Protein AF-A0A820V1I2-F1 (afdb_monomer_lite)

Structure (mmCIF, N/CA/C/O backbone):
data_AF-A0A820V1I2-F1
#
_entry.id   AF-A0A820V1I2-F1
#
loop_
_atom_site.group_PDB
_atom_site.id
_atom_site.type_symbol
_atom_site.label_atom_id
_atom_site.label_alt_id
_atom_site.label_comp_id
_atom_site.label_asym_id
_atom_site.label_entity_id
_atom_site.label_seq_id
_atom_site.pdbx_PDB_ins_code
_atom_site.Cartn_x
_atom_site.Cartn_y
_atom_site.Cartn_z
_atom_site.occupancy
_atom_site.B_iso_or_equiv
_atom_site.auth_seq_id
_atom_site.auth_comp_id
_atom_site.auth_asym_id
_atom_site.auth_atom_id
_atom_site.pdb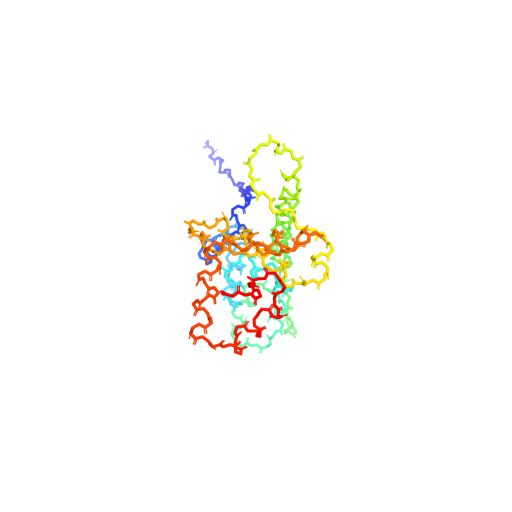x_PDB_model_num
ATOM 1 N N . LYS A 1 1 ? 5.438 33.646 37.873 1.00 39.91 1 LYS A N 1
ATOM 2 C CA . LYS A 1 1 ? 6.059 33.785 36.533 1.00 39.91 1 LYS A CA 1
ATOM 3 C C . LYS A 1 1 ? 5.822 32.462 35.817 1.00 39.91 1 LYS A C 1
ATOM 5 O O . LYS A 1 1 ? 6.520 31.497 36.083 1.00 39.91 1 LYS A O 1
ATOM 10 N N . THR A 1 2 ? 4.707 32.384 35.102 1.00 26.53 2 THR A N 1
ATOM 11 C CA . THR A 1 2 ? 4.119 31.140 34.591 1.00 26.53 2 THR A CA 1
ATOM 12 C C . THR A 1 2 ? 4.841 30.734 33.311 1.00 26.53 2 THR A C 1
ATOM 14 O O . THR A 1 2 ? 4.929 31.536 32.383 1.00 26.53 2 THR A O 1
ATOM 17 N N . LEU A 1 3 ? 5.403 29.524 33.295 1.00 25.08 3 LEU A N 1
ATOM 18 C CA . LEU A 1 3 ? 5.973 28.892 32.108 1.00 25.08 3 LEU A CA 1
ATOM 19 C C . LEU A 1 3 ? 4.829 28.555 31.150 1.00 25.08 3 LEU A C 1
ATOM 21 O O . LEU A 1 3 ? 3.969 27.736 31.464 1.00 25.08 3 LEU A O 1
ATOM 25 N N . ILE A 1 4 ? 4.811 29.229 30.005 1.00 28.80 4 ILE A N 1
ATOM 26 C CA . ILE A 1 4 ? 3.916 28.920 28.894 1.00 28.80 4 ILE A CA 1
ATOM 27 C C . ILE A 1 4 ? 4.480 27.664 28.228 1.00 28.80 4 ILE A C 1
ATOM 29 O O . ILE A 1 4 ? 5.519 27.720 27.573 1.00 28.80 4 ILE A O 1
ATOM 33 N N . MET A 1 5 ? 3.820 26.526 28.447 1.00 30.94 5 MET A N 1
ATOM 34 C CA . MET A 1 5 ? 3.997 25.327 27.632 1.00 30.94 5 MET A CA 1
ATOM 35 C C . MET A 1 5 ? 3.395 25.621 26.259 1.00 30.94 5 MET A C 1
ATOM 37 O O . MET A 1 5 ? 2.193 25.843 26.129 1.00 30.94 5 MET A O 1
ATOM 41 N N . SER A 1 6 ? 4.246 25.691 25.241 1.00 27.38 6 SER A N 1
ATOM 42 C CA . SER A 1 6 ? 3.825 25.819 23.852 1.00 27.38 6 SER A CA 1
ATOM 43 C C . SER A 1 6 ? 3.340 24.459 23.348 1.00 27.38 6 SER A C 1
ATOM 45 O O . SER A 1 6 ? 4.099 23.707 22.737 1.00 27.38 6 SER A O 1
ATOM 47 N N . ASP A 1 7 ? 2.075 24.148 23.617 1.00 37.50 7 ASP A N 1
ATOM 48 C CA . ASP A 1 7 ? 1.339 23.108 22.905 1.00 37.50 7 ASP A CA 1
ATOM 49 C C . ASP A 1 7 ? 1.018 23.611 21.496 1.00 37.50 7 ASP A C 1
ATOM 51 O O . ASP A 1 7 ? 0.024 24.292 21.247 1.00 37.50 7 ASP A O 1
ATOM 55 N N . THR A 1 8 ? 1.875 23.253 20.549 1.00 30.55 8 THR A N 1
ATOM 56 C CA . THR A 1 8 ? 1.495 23.203 19.137 1.00 30.55 8 THR A CA 1
ATOM 57 C C . THR A 1 8 ? 1.882 21.825 18.620 1.00 30.55 8 THR A C 1
ATOM 59 O O . THR A 1 8 ? 3.076 21.513 18.634 1.00 30.55 8 THR A O 1
ATOM 62 N N . PRO A 1 9 ? 0.928 20.975 18.191 1.00 35.66 9 PRO A N 1
ATOM 63 C CA . PRO A 1 9 ? 1.276 19.757 17.485 1.00 35.66 9 PRO A CA 1
ATOM 64 C C . PRO A 1 9 ? 1.931 20.194 16.181 1.00 35.66 9 PRO A C 1
ATOM 66 O O . PRO A 1 9 ? 1.319 20.848 15.335 1.00 35.66 9 PRO A O 1
ATOM 69 N N . SER A 1 10 ? 3.223 19.913 16.088 1.00 35.84 10 SER A N 1
ATOM 70 C CA . SER A 1 10 ? 4.054 20.199 14.935 1.00 35.84 10 SER A CA 1
ATOM 71 C C . SER A 1 10 ? 3.364 19.602 13.715 1.00 35.84 10 SER A C 1
ATOM 73 O O . SER A 1 10 ? 3.168 18.391 13.638 1.00 35.84 10 SER A O 1
ATOM 75 N N . ASN A 1 11 ? 2.956 20.457 12.783 1.00 37.88 11 ASN A N 1
ATOM 76 C CA . ASN A 1 11 ? 2.517 20.040 11.463 1.00 37.88 11 ASN A CA 1
ATOM 77 C C . ASN A 1 11 ? 3.775 19.504 10.771 1.00 37.88 11 ASN A C 1
ATOM 79 O O . ASN A 1 11 ? 4.586 20.271 10.250 1.00 37.88 11 ASN A O 1
ATOM 83 N N . ILE A 1 12 ? 4.045 18.212 10.952 1.00 47.69 12 ILE A N 1
ATOM 84 C CA . ILE A 1 12 ? 5.265 17.584 10.458 1.00 47.69 12 ILE A CA 1
ATOM 85 C C . ILE A 1 12 ? 5.198 17.651 8.950 1.00 47.69 12 ILE A C 1
ATOM 87 O O . ILE A 1 12 ? 4.253 17.170 8.331 1.00 47.69 12 ILE A O 1
ATOM 91 N N . ASN A 1 13 ? 6.205 18.298 8.382 1.00 49.50 13 ASN A N 1
ATOM 92 C CA . ASN A 1 13 ? 6.385 18.389 6.953 1.00 49.50 13 ASN A CA 1
ATOM 93 C C . ASN A 1 13 ? 6.682 16.970 6.450 1.00 49.50 13 ASN A C 1
ATOM 95 O O . ASN A 1 13 ? 7.805 16.482 6.574 1.00 49.50 13 ASN A O 1
ATOM 99 N N . LEU A 1 14 ? 5.635 16.267 6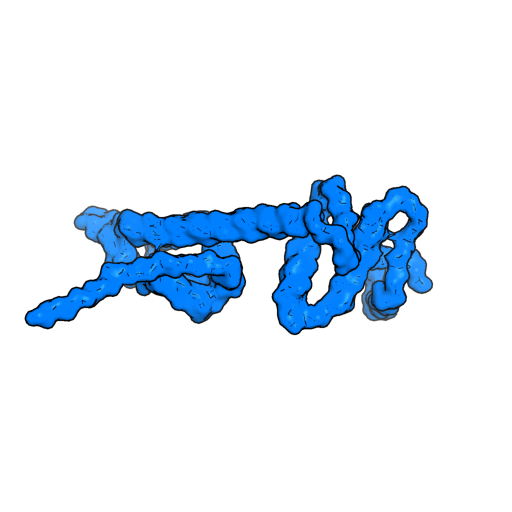.020 1.00 62.00 14 LEU A N 1
ATOM 100 C CA . LEU A 1 14 ? 5.713 14.909 5.499 1.00 62.00 14 LEU A CA 1
ATOM 101 C C . LEU A 1 14 ? 6.557 14.955 4.221 1.00 62.00 14 LEU A C 1
ATOM 103 O O . LEU A 1 14 ? 6.124 15.477 3.197 1.00 62.00 14 LEU A O 1
ATOM 107 N N . THR A 1 15 ? 7.791 14.468 4.302 1.00 68.62 15 THR A N 1
ATOM 108 C CA . THR A 1 15 ? 8.700 14.383 3.155 1.00 68.62 15 THR A CA 1
ATOM 109 C C . THR A 1 15 ? 8.369 13.161 2.297 1.00 68.62 15 THR A C 1
ATOM 111 O O . THR A 1 15 ? 7.721 12.221 2.755 1.00 68.62 15 THR A O 1
ATOM 114 N N . GLU A 1 16 ? 8.848 13.130 1.050 1.00 61.97 16 GLU A N 1
ATOM 115 C CA . GLU A 1 16 ? 8.597 12.020 0.108 1.00 61.97 16 GLU A CA 1
ATOM 116 C C . GLU A 1 16 ? 9.024 10.642 0.647 1.00 61.97 16 GLU A C 1
ATOM 118 O O . GLU A 1 16 ? 8.454 9.621 0.268 1.00 61.97 16 GLU A O 1
ATOM 123 N N . GLN A 1 17 ? 9.978 10.604 1.585 1.00 72.31 17 GLN A N 1
ATOM 124 C CA . GLN A 1 17 ? 10.437 9.375 2.244 1.00 72.31 17 GLN A CA 1
ATOM 125 C C . GLN A 1 17 ? 9.307 8.631 2.963 1.00 72.31 17 GLN A C 1
ATOM 127 O O . GLN A 1 17 ? 9.344 7.402 3.052 1.00 72.31 17 GLN A O 1
ATOM 132 N N . VAL A 1 18 ? 8.284 9.357 3.423 1.00 82.06 18 VAL A N 1
ATOM 133 C CA . VAL A 1 18 ? 7.133 8.799 4.136 1.00 82.06 18 VAL A CA 1
ATOM 134 C C . VAL A 1 18 ? 6.383 7.765 3.294 1.00 82.06 18 VAL A C 1
ATOM 136 O O . VAL A 1 18 ? 5.891 6.786 3.844 1.00 82.06 18 VAL A O 1
ATOM 139 N N . LEU A 1 19 ? 6.355 7.915 1.965 1.00 84.94 19 LEU A N 1
ATOM 140 C CA . LEU A 1 19 ? 5.676 6.969 1.071 1.00 84.94 19 LEU A CA 1
ATOM 141 C C . LEU A 1 19 ? 6.282 5.558 1.125 1.00 84.94 19 LEU A C 1
ATOM 143 O O . LEU A 1 19 ? 5.608 4.591 0.806 1.00 84.94 19 LEU A O 1
ATOM 147 N N . SER A 1 20 ? 7.531 5.425 1.579 1.00 82.06 20 SER A N 1
ATOM 148 C CA . SER A 1 20 ? 8.212 4.132 1.715 1.00 82.06 20 SER A CA 1
ATOM 149 C C . SER A 1 20 ? 8.045 3.471 3.089 1.00 82.06 20 SER A C 1
ATOM 151 O O . SER A 1 20 ? 8.603 2.396 3.323 1.00 82.06 20 SER A O 1
ATOM 153 N N . PHE A 1 21 ? 7.322 4.098 4.024 1.00 84.62 21 PHE A N 1
ATOM 154 C CA . PHE A 1 21 ? 7.246 3.618 5.403 1.00 84.62 21 PHE A CA 1
ATOM 155 C C . PHE A 1 21 ? 6.444 2.318 5.519 1.00 84.62 21 PHE A C 1
ATOM 157 O O . PHE A 1 21 ? 5.364 2.160 4.941 1.00 84.62 21 PHE A O 1
ATOM 164 N N . ARG A 1 22 ? 6.987 1.391 6.317 1.00 88.62 22 ARG A N 1
ATOM 165 C CA . ARG A 1 22 ? 6.428 0.064 6.603 1.00 88.62 22 ARG A CA 1
ATOM 166 C C . ARG A 1 22 ? 6.606 -0.288 8.077 1.00 88.62 22 ARG A C 1
ATOM 168 O O . ARG A 1 22 ? 7.547 0.189 8.716 1.00 88.62 22 ARG A O 1
ATOM 175 N N . ASN A 1 23 ? 5.738 -1.161 8.578 1.00 92.50 23 ASN A N 1
ATOM 176 C CA . ASN A 1 23 ? 5.722 -1.690 9.939 1.00 92.50 23 ASN A CA 1
ATOM 177 C C . ASN A 1 23 ? 5.842 -0.563 10.978 1.00 92.50 23 ASN A C 1
ATOM 179 O O . ASN A 1 23 ? 5.086 0.401 10.919 1.00 92.50 23 ASN A O 1
ATOM 183 N N . GLU A 1 24 ? 6.812 -0.646 11.888 1.00 92.88 24 GLU A N 1
ATOM 184 C CA . GLU A 1 24 ? 7.003 0.314 12.983 1.00 92.88 24 GLU A CA 1
ATOM 185 C C . GLU A 1 24 ? 7.074 1.773 12.518 1.00 92.88 24 GLU A C 1
ATOM 187 O O . GLU A 1 24 ? 6.418 2.630 13.099 1.00 92.88 24 GLU A O 1
ATOM 192 N N . LEU A 1 25 ? 7.773 2.068 11.414 1.00 89.44 25 LEU A N 1
ATOM 193 C CA . LEU A 1 25 ? 7.858 3.442 10.896 1.00 89.44 25 LEU A CA 1
ATOM 194 C C . LEU A 1 25 ? 6.496 3.967 10.430 1.00 89.44 25 LEU A C 1
ATOM 196 O O . LEU A 1 25 ? 6.172 5.140 10.616 1.00 89.44 25 LEU A O 1
ATOM 200 N N . PHE A 1 26 ? 5.691 3.094 9.826 1.00 94.00 26 PHE A N 1
ATOM 201 C CA . PHE A 1 26 ? 4.324 3.421 9.442 1.00 94.00 26 PHE A CA 1
ATOM 202 C C . PHE A 1 26 ? 3.434 3.590 10.682 1.00 94.00 26 PHE A C 1
ATOM 204 O O . PHE A 1 26 ? 2.668 4.548 10.769 1.00 94.00 26 PHE A O 1
ATOM 211 N N . TYR A 1 27 ? 3.564 2.711 11.672 1.00 95.00 27 TYR A N 1
ATOM 212 C CA . TYR A 1 27 ? 2.786 2.773 12.906 1.00 95.00 27 TYR A CA 1
ATOM 213 C C . TYR A 1 27 ? 3.086 4.017 13.743 1.00 95.00 27 TYR A C 1
ATOM 215 O O . TYR A 1 27 ? 2.152 4.675 14.213 1.00 95.00 27 TYR A O 1
ATOM 223 N N . ASP A 1 28 ? 4.355 4.392 13.871 1.00 93.69 28 ASP A N 1
ATOM 224 C CA . ASP A 1 28 ? 4.772 5.619 14.547 1.00 93.69 28 ASP A CA 1
ATOM 225 C C . ASP A 1 28 ? 4.199 6.852 13.853 1.00 93.69 28 ASP A C 1
ATOM 227 O O . ASP A 1 28 ? 3.642 7.739 14.506 1.00 93.69 28 ASP A O 1
ATOM 231 N N . LEU A 1 29 ? 4.245 6.871 12.520 1.00 94.12 29 LEU A N 1
ATOM 232 C CA . LEU A 1 29 ? 3.654 7.932 11.719 1.00 94.12 29 LEU A CA 1
ATOM 233 C C . LEU A 1 29 ? 2.139 8.044 11.944 1.00 94.12 29 LEU A C 1
ATOM 235 O O . LEU A 1 29 ? 1.638 9.134 12.229 1.00 94.12 29 LEU A O 1
ATOM 239 N N . VAL A 1 30 ? 1.399 6.935 11.853 1.00 95.25 30 VAL A N 1
ATOM 240 C CA . VAL A 1 30 ? -0.057 6.922 12.074 1.00 95.25 30 VAL A CA 1
ATOM 241 C C . VAL A 1 30 ? -0.388 7.392 13.486 1.00 95.25 30 VAL A C 1
ATOM 243 O O . VAL A 1 30 ? -1.281 8.220 13.673 1.00 95.25 30 VAL A O 1
ATOM 246 N N . LYS A 1 31 ? 0.349 6.919 14.493 1.00 95.81 31 LYS A N 1
ATOM 247 C CA . LYS A 1 31 ? 0.161 7.329 15.886 1.00 95.81 31 LYS A CA 1
ATOM 248 C C . LYS A 1 31 ? 0.402 8.823 16.072 1.00 95.81 31 LYS A C 1
ATOM 250 O O . LYS A 1 31 ? -0.354 9.469 16.796 1.00 95.81 31 LYS A O 1
ATOM 255 N N . GLN A 1 32 ? 1.419 9.369 15.417 1.00 93.62 32 GLN A N 1
ATOM 256 C CA . GLN A 1 32 ? 1.772 10.780 15.506 1.00 93.62 32 GLN A CA 1
ATOM 257 C C . GLN A 1 32 ? 0.752 11.686 14.804 1.00 93.62 32 GLN A C 1
ATOM 259 O O . GLN A 1 32 ? 0.402 12.732 15.345 1.00 93.62 32 GLN A O 1
ATOM 264 N N . GLN A 1 33 ? 0.246 11.280 13.636 1.00 92.75 33 GLN A N 1
ATOM 265 C CA . GLN A 1 33 ? -0.676 12.091 12.830 1.00 92.75 33 GLN A CA 1
ATOM 266 C C . GLN A 1 33 ? -2.145 11.919 13.237 1.00 92.75 33 GLN A C 1
ATOM 268 O O . GLN A 1 33 ? -2.907 12.883 13.308 1.00 92.75 33 GLN A O 1
ATOM 273 N N . CYS A 1 34 ? -2.559 10.687 13.529 1.00 94.50 34 CYS A N 1
ATOM 274 C CA . CYS A 1 34 ? -3.963 10.325 13.737 1.00 94.50 34 CYS A CA 1
ATOM 275 C C . CYS A 1 34 ? -4.282 9.904 15.181 1.00 94.50 34 CYS A C 1
ATOM 277 O O . CYS A 1 34 ? -5.452 9.897 15.576 1.00 94.50 34 CYS A O 1
ATOM 279 N N . GLY A 1 35 ? -3.265 9.604 15.992 1.00 94.88 35 GLY A N 1
ATOM 280 C CA . GLY A 1 35 ? -3.412 9.151 17.374 1.00 94.88 35 GLY A CA 1
ATOM 281 C C . GLY A 1 35 ? -3.458 7.628 17.524 1.00 94.88 35 GLY A C 1
ATOM 282 O O . GLY A 1 35 ? -3.526 6.871 16.558 1.00 94.88 35 GLY A O 1
ATOM 283 N N . THR A 1 36 ? -3.449 7.166 18.774 1.00 96.38 36 THR A N 1
ATOM 284 C CA . THR A 1 36 ? -3.369 5.735 19.125 1.00 96.38 36 THR A CA 1
ATOM 285 C C . THR A 1 36 ? -4.565 4.916 18.651 1.00 96.38 36 THR A C 1
ATOM 287 O O . THR A 1 36 ? -4.390 3.785 18.224 1.00 96.38 36 THR A O 1
ATOM 290 N N . ILE A 1 37 ? -5.772 5.488 18.667 1.00 95.56 37 ILE A N 1
ATOM 291 C CA . ILE A 1 37 ? -6.981 4.784 18.210 1.00 95.56 37 ILE A CA 1
ATOM 292 C C . ILE A 1 37 ? -6.885 4.462 16.713 1.00 95.56 37 ILE A C 1
ATOM 294 O O . ILE A 1 37 ? -7.271 3.377 16.297 1.00 95.56 37 ILE A O 1
ATOM 298 N N . ALA A 1 38 ? -6.357 5.387 15.907 1.00 95.94 38 ALA A N 1
ATOM 299 C CA . ALA A 1 38 ? -6.156 5.152 14.482 1.00 95.94 38 ALA A CA 1
ATOM 300 C C . ALA A 1 38 ? -5.089 4.082 14.232 1.00 95.94 38 ALA A C 1
ATOM 302 O O . ALA A 1 38 ? -5.290 3.232 13.376 1.00 95.94 38 ALA A O 1
ATOM 303 N N . LEU A 1 39 ? -4.002 4.082 15.009 1.00 96.44 39 LEU A N 1
ATOM 304 C CA . LEU A 1 39 ? -2.993 3.024 14.946 1.00 96.44 39 LEU A CA 1
ATOM 305 C C . LEU A 1 39 ? -3.610 1.642 15.211 1.00 96.44 39 LEU A C 1
ATOM 307 O O . LEU A 1 39 ? -3.418 0.730 14.415 1.00 96.44 39 LEU A O 1
ATOM 311 N N . GLU A 1 40 ? -4.380 1.498 16.291 1.00 94.88 40 GLU A N 1
ATOM 312 C CA . GLU A 1 40 ? -5.037 0.225 16.608 1.00 94.88 40 GLU A CA 1
ATOM 313 C C . GLU A 1 40 ? -5.985 -0.222 15.479 1.00 94.88 40 GLU A C 1
ATOM 315 O O . GLU A 1 40 ? -6.025 -1.403 15.146 1.00 94.88 40 GLU A O 1
ATOM 320 N N . LEU A 1 41 ? -6.702 0.715 14.840 1.00 94.69 41 LEU A N 1
ATOM 321 C CA . LEU A 1 41 ? -7.538 0.417 13.668 1.00 94.69 41 LEU A CA 1
ATOM 322 C C . LEU A 1 41 ? -6.723 -0.116 12.480 1.00 94.69 41 LEU A C 1
ATOM 324 O O . LEU A 1 41 ? -7.216 -0.994 11.774 1.00 94.69 41 LEU A O 1
ATOM 328 N N . MET A 1 42 ? -5.511 0.400 12.247 1.00 95.06 42 MET A N 1
ATOM 329 C CA . MET A 1 42 ? -4.631 -0.111 11.187 1.00 95.06 42 MET A CA 1
ATOM 330 C C . MET A 1 42 ? -4.152 -1.526 11.511 1.00 95.06 42 MET A C 1
ATOM 332 O O . MET A 1 42 ? -4.222 -2.403 10.659 1.00 95.06 42 MET A O 1
ATOM 336 N N . GLN A 1 43 ? -3.731 -1.763 12.756 1.00 94.00 43 GLN A N 1
ATOM 337 C CA . GLN A 1 43 ? -3.208 -3.059 13.198 1.00 94.00 43 GLN A CA 1
ATOM 338 C C . GLN A 1 43 ? -4.260 -4.171 13.134 1.00 94.00 43 GLN A C 1
ATOM 340 O O . GLN A 1 43 ? -3.954 -5.272 12.691 1.00 94.00 43 GLN A O 1
ATOM 345 N N . VAL A 1 44 ? -5.505 -3.887 13.530 1.00 92.56 44 VAL A N 1
ATOM 346 C CA . VAL A 1 44 ? -6.605 -4.868 13.454 1.00 92.56 44 VAL A CA 1
ATOM 347 C C . VAL A 1 44 ? -6.931 -5.251 12.005 1.00 92.56 44 VAL A C 1
ATOM 349 O O . VAL A 1 44 ? -7.365 -6.369 11.754 1.00 92.56 44 VAL A O 1
ATOM 352 N N . GLN A 1 45 ? -6.706 -4.347 11.051 1.00 91.69 45 GLN A N 1
ATOM 353 C CA . GLN A 1 45 ? -6.915 -4.592 9.620 1.00 91.69 45 GLN A CA 1
ATOM 354 C C . GLN A 1 45 ? -5.661 -5.123 8.903 1.00 91.69 45 GLN A C 1
ATOM 356 O O . GLN A 1 45 ? -5.675 -5.241 7.682 1.00 91.69 45 GLN A O 1
ATOM 361 N N . ASP A 1 46 ? -4.580 -5.403 9.639 1.00 92.00 46 ASP A N 1
ATOM 362 C CA . ASP A 1 46 ? -3.268 -5.789 9.096 1.00 92.00 46 ASP A CA 1
ATOM 363 C C . ASP A 1 46 ? -2.688 -4.783 8.075 1.00 92.00 46 ASP A C 1
ATOM 365 O O . ASP A 1 46 ? -1.921 -5.109 7.166 1.00 92.00 46 ASP A O 1
ATOM 369 N N . ILE A 1 47 ? -3.041 -3.504 8.230 1.00 94.44 47 ILE A N 1
ATOM 370 C CA . ILE A 1 47 ? -2.515 -2.416 7.406 1.00 94.44 47 ILE A CA 1
ATOM 371 C C . ILE A 1 47 ? -1.165 -2.022 7.983 1.00 94.44 47 ILE A C 1
ATOM 373 O O . ILE A 1 47 ? -1.094 -1.354 9.010 1.00 94.44 47 ILE A O 1
ATOM 377 N N . SER A 1 48 ? -0.090 -2.418 7.309 1.00 93.12 48 SER A N 1
ATOM 378 C CA . SER A 1 48 ? 1.284 -2.274 7.811 1.00 93.12 48 SER A CA 1
ATOM 379 C C . SER A 1 48 ? 2.164 -1.344 6.972 1.00 93.12 48 SER A C 1
ATOM 381 O O . SER A 1 48 ? 3.361 -1.223 7.226 1.00 93.12 48 SER A O 1
ATOM 383 N N . SER A 1 49 ? 1.623 -0.673 5.955 1.00 90.81 49 SER A N 1
ATOM 384 C CA . SER A 1 49 ? 2.404 0.225 5.096 1.00 90.81 49 SER A CA 1
ATOM 385 C C . SER A 1 49 ? 1.568 1.342 4.489 1.00 90.81 49 SER A C 1
ATOM 387 O O . SER A 1 49 ? 0.346 1.230 4.383 1.00 90.81 49 SER A O 1
ATOM 389 N N . VAL A 1 50 ? 2.249 2.407 4.050 1.00 88.56 50 VAL A N 1
ATOM 390 C CA . VAL A 1 50 ? 1.608 3.512 3.322 1.00 88.56 50 VAL A CA 1
ATOM 391 C C . VAL A 1 50 ? 0.998 3.028 2.008 1.00 88.56 50 VAL A C 1
ATOM 393 O O . VAL A 1 50 ? -0.143 3.376 1.727 1.00 88.56 50 VAL A O 1
ATOM 396 N N . ASP A 1 51 ? 1.709 2.188 1.253 1.00 87.88 51 ASP A N 1
ATOM 397 C CA . ASP A 1 51 ? 1.206 1.611 -0.002 1.00 87.88 51 ASP A CA 1
ATOM 398 C C . ASP A 1 51 ? -0.131 0.883 0.219 1.00 87.88 51 ASP A C 1
ATOM 400 O O . ASP A 1 51 ? -1.125 1.194 -0.430 1.00 87.88 51 ASP A O 1
ATOM 404 N N . CYS A 1 52 ? -0.177 -0.015 1.210 1.00 90.56 52 CYS A N 1
ATOM 405 C CA . CYS A 1 52 ? -1.385 -0.764 1.558 1.00 90.56 52 CYS A CA 1
ATOM 406 C C . CYS A 1 52 ? -2.533 0.162 1.984 1.00 90.56 52 CYS A C 1
ATOM 408 O O . CYS A 1 52 ? -3.664 -0.009 1.537 1.00 90.56 52 CYS A O 1
ATOM 410 N N . LEU A 1 53 ? -2.247 1.183 2.799 1.00 92.56 53 LEU A N 1
ATOM 411 C CA . LEU A 1 53 ? -3.257 2.148 3.231 1.00 92.56 53 LEU A CA 1
ATOM 412 C C . LEU A 1 53 ? -3.864 2.927 2.052 1.00 92.56 53 LEU A C 1
ATOM 414 O O . LEU A 1 53 ? -5.061 3.194 2.061 1.00 92.56 53 LEU A O 1
ATOM 418 N N . LEU A 1 54 ? -3.056 3.293 1.052 1.00 90.44 54 LEU A N 1
ATOM 419 C CA . LEU A 1 54 ? -3.506 4.056 -0.118 1.00 90.44 54 LEU A CA 1
ATOM 420 C C . LEU A 1 54 ? -4.331 3.228 -1.113 1.00 90.44 54 LEU A C 1
ATOM 422 O O . LEU A 1 54 ? -5.037 3.806 -1.939 1.00 90.44 54 LEU A O 1
ATOM 426 N N . GLU A 1 55 ? -4.235 1.901 -1.061 1.00 87.75 55 GLU A N 1
ATOM 427 C CA . GLU A 1 55 ? -5.041 0.991 -1.884 1.00 87.75 55 GLU A CA 1
ATOM 428 C C . GLU A 1 55 ? -6.411 0.689 -1.260 1.00 87.75 55 GLU A C 1
ATOM 430 O O . GLU A 1 55 ? -7.336 0.256 -1.953 1.00 87.75 55 GLU A O 1
ATOM 435 N N . ILE A 1 56 ? -6.565 0.935 0.042 1.00 84.19 56 ILE A N 1
ATOM 436 C CA . ILE A 1 56 ? -7.801 0.661 0.771 1.00 84.19 56 ILE A CA 1
ATOM 437 C C . ILE A 1 56 ? -8.798 1.794 0.543 1.00 84.19 56 ILE A C 1
ATOM 439 O O . ILE A 1 56 ? -8.517 2.958 0.810 1.00 84.19 56 ILE A O 1
ATOM 443 N N . GLY A 1 57 ? -9.997 1.433 0.079 1.00 80.56 57 GLY A N 1
ATOM 444 C CA . GLY A 1 57 ? -11.076 2.386 -0.181 1.00 80.56 57 GLY A CA 1
ATOM 445 C C . GLY A 1 57 ? -11.632 3.022 1.095 1.00 80.56 57 GLY A C 1
ATOM 446 O O . GLY A 1 57 ? -11.367 4.186 1.382 1.00 80.56 57 GLY A O 1
ATOM 447 N N . ASP A 1 58 ? -12.434 2.270 1.855 1.00 86.56 58 ASP A N 1
ATOM 448 C CA . ASP A 1 58 ? -13.010 2.747 3.119 1.00 86.56 58 ASP A CA 1
ATOM 449 C C . ASP A 1 58 ? -12.389 2.017 4.314 1.00 86.56 58 ASP A C 1
ATOM 451 O O . ASP A 1 58 ? -12.763 0.887 4.640 1.00 86.56 58 ASP A O 1
ATOM 455 N N . THR A 1 59 ? -11.476 2.709 5.000 1.00 90.56 59 THR A N 1
ATOM 456 C CA . THR A 1 59 ? -10.746 2.218 6.178 1.00 90.56 59 THR A CA 1
ATOM 457 C C . THR A 1 59 ? -11.635 1.927 7.393 1.00 90.56 59 THR A C 1
ATOM 459 O O . THR A 1 59 ? -11.170 1.327 8.360 1.00 90.56 59 THR A O 1
ATOM 462 N N . PHE A 1 60 ? -12.892 2.379 7.402 1.00 92.56 60 PHE A N 1
ATOM 463 C CA . PHE A 1 60 ? -13.813 2.201 8.528 1.00 92.56 60 PHE A CA 1
ATOM 464 C C . PHE A 1 60 ? -14.928 1.193 8.255 1.00 92.56 60 PHE A C 1
ATOM 466 O O . PHE A 1 60 ? -15.609 0.801 9.202 1.00 92.56 60 PHE A O 1
ATOM 473 N N . SER A 1 61 ? -15.092 0.752 7.006 1.00 90.12 61 SER A N 1
ATOM 474 C CA . SER A 1 61 ? -16.149 -0.183 6.594 1.00 90.12 61 SER A CA 1
ATOM 475 C C . SER A 1 61 ? -16.166 -1.476 7.419 1.00 90.12 61 SER A C 1
ATOM 477 O O . SER A 1 61 ? -17.230 -1.971 7.786 1.00 90.12 61 SER A O 1
ATOM 479 N N . PHE A 1 62 ? -14.998 -1.981 7.829 1.00 90.25 62 PHE A N 1
ATOM 480 C CA . PHE A 1 62 ? -14.901 -3.186 8.658 1.00 90.25 62 PHE A CA 1
ATOM 481 C C . PHE A 1 62 ? -15.567 -3.045 10.041 1.00 90.25 62 PHE A C 1
ATOM 483 O O . PHE A 1 62 ? -15.957 -4.045 10.637 1.00 90.25 62 PHE A O 1
ATOM 490 N N . LEU A 1 63 ? -15.756 -1.822 10.556 1.00 90.62 63 LEU A N 1
ATOM 491 C CA . LEU A 1 63 ? -16.447 -1.585 11.830 1.00 90.62 63 LEU A CA 1
ATOM 492 C C . LEU A 1 63 ? -17.957 -1.852 11.747 1.00 90.62 63 LEU A C 1
ATOM 494 O O . LEU A 1 63 ? -18.624 -1.886 12.784 1.00 90.62 63 LEU A O 1
ATOM 498 N N . GLU A 1 64 ? -18.511 -2.050 10.555 1.00 87.81 64 GLU A N 1
ATOM 499 C CA . GLU A 1 64 ? -19.907 -2.457 10.374 1.00 87.81 64 GLU A CA 1
ATOM 500 C C . GLU A 1 64 ? -20.106 -3.960 10.608 1.00 87.81 64 GLU A C 1
ATOM 502 O O . GLU A 1 64 ? -21.219 -4.385 10.909 1.00 87.81 64 GLU A O 1
ATOM 507 N N . LEU A 1 65 ? -19.031 -4.755 10.562 1.00 87.19 65 LEU A N 1
ATOM 508 C CA . LEU A 1 65 ? -19.087 -6.199 10.782 1.00 87.19 65 LEU A CA 1
ATOM 509 C C . LEU A 1 65 ? -19.484 -6.526 12.222 1.00 87.19 65 LEU A C 1
ATOM 511 O O . LEU A 1 65 ? -18.971 -5.931 13.177 1.00 87.19 65 LEU A O 1
ATOM 515 N N . ASP A 1 66 ? -20.383 -7.489 12.385 1.00 86.00 66 ASP A N 1
ATOM 516 C CA . ASP A 1 66 ? -20.773 -8.002 13.694 1.00 86.00 66 ASP A CA 1
ATOM 517 C C . ASP A 1 66 ? -19.768 -9.069 14.146 1.00 86.00 66 ASP A C 1
ATOM 519 O O . ASP A 1 66 ? -19.776 -10.199 13.664 1.00 86.00 66 ASP A O 1
ATOM 523 N N . SER A 1 67 ? -18.821 -8.667 14.995 1.00 85.25 67 SER A N 1
ATOM 524 C CA . SER A 1 67 ? -17.758 -9.533 15.505 1.00 85.25 67 SER A CA 1
ATOM 525 C C . SER A 1 67 ? -17.340 -9.096 16.903 1.00 85.25 67 SER A C 1
ATOM 527 O O . SER A 1 67 ? -17.113 -7.905 17.156 1.00 85.25 67 SER A O 1
ATOM 529 N N . ASP A 1 68 ? -17.179 -10.079 17.790 1.00 86.50 68 ASP A N 1
ATOM 530 C CA . ASP A 1 68 ? -16.711 -9.878 19.161 1.00 86.50 68 ASP A CA 1
ATOM 531 C C . ASP A 1 68 ? -15.300 -9.275 19.208 1.00 86.50 68 ASP A C 1
ATOM 533 O O . ASP A 1 68 ? -14.997 -8.444 20.071 1.00 86.50 68 ASP A O 1
ATOM 537 N N . GLU A 1 69 ? -14.457 -9.608 18.228 1.00 83.62 69 GLU A N 1
ATOM 538 C CA . GLU A 1 69 ? -13.093 -9.079 18.099 1.00 83.62 69 GLU A CA 1
ATOM 539 C C . GLU A 1 69 ? -13.096 -7.554 17.913 1.00 83.62 69 GLU A C 1
ATOM 541 O O . GLU A 1 69 ? -12.210 -6.843 18.398 1.00 83.62 69 GLU A O 1
ATOM 546 N N . LEU A 1 70 ? -14.150 -7.024 17.285 1.00 88.94 70 LEU A N 1
ATOM 547 C CA . LEU A 1 70 ? -14.286 -5.604 16.986 1.00 88.94 70 LEU A CA 1
ATOM 548 C C . LEU A 1 70 ? -14.923 -4.798 18.123 1.00 88.94 70 LEU A C 1
ATOM 550 O O . LEU A 1 70 ? -14.877 -3.567 18.094 1.00 88.94 70 LEU A O 1
ATOM 554 N N . ILE A 1 71 ? -15.494 -5.435 19.150 1.00 88.94 71 ILE A N 1
ATOM 555 C CA . ILE A 1 71 ? -16.178 -4.725 20.246 1.00 88.94 71 ILE A CA 1
ATOM 556 C C . ILE A 1 71 ? -15.227 -3.747 20.940 1.00 88.94 71 ILE A C 1
ATOM 558 O O . ILE A 1 71 ? -15.593 -2.600 21.223 1.00 88.94 71 ILE A O 1
ATOM 562 N N . SER A 1 72 ? -13.999 -4.192 21.206 1.00 91.00 72 SER A N 1
ATOM 563 C CA . SER A 1 72 ? -12.993 -3.396 21.908 1.00 91.00 72 SER A CA 1
ATOM 564 C C . SER A 1 72 ? -12.644 -2.120 21.133 1.00 91.00 72 SER A C 1
ATOM 566 O O . SER A 1 72 ? -12.682 -1.020 21.697 1.00 91.00 72 SER A O 1
ATOM 568 N N . ILE A 1 73 ? -12.392 -2.245 19.827 1.00 92.69 73 ILE A N 1
ATOM 569 C CA . ILE A 1 73 ? -12.006 -1.123 18.977 1.00 92.69 73 ILE A CA 1
ATOM 570 C C . ILE A 1 73 ? -13.198 -0.216 18.660 1.00 92.69 73 ILE A C 1
ATOM 572 O O . ILE A 1 73 ? -13.042 1.005 18.703 1.00 92.69 73 ILE A O 1
ATOM 576 N N . LYS A 1 74 ? -14.413 -0.761 18.479 1.00 93.00 74 LYS A N 1
ATOM 577 C CA . LYS A 1 74 ? -15.653 0.026 18.330 1.00 93.00 74 LYS A CA 1
ATOM 578 C C . LYS A 1 74 ? -15.895 0.916 19.549 1.00 93.00 74 LYS A C 1
ATOM 580 O O . LYS A 1 74 ? -16.173 2.105 19.404 1.00 93.00 74 LYS A O 1
ATOM 585 N N . ARG A 1 75 ? -15.715 0.396 20.768 1.00 90.81 75 ARG A N 1
ATOM 586 C CA . ARG A 1 75 ? -15.856 1.204 21.997 1.00 90.81 75 ARG A CA 1
ATOM 587 C C . ARG A 1 75 ? -14.867 2.371 22.062 1.00 90.81 75 ARG A C 1
ATOM 589 O O . ARG A 1 75 ? -15.200 3.420 22.612 1.00 90.81 75 ARG A O 1
ATOM 596 N N . LYS A 1 76 ? -13.665 2.222 21.497 1.00 92.94 76 LYS A N 1
ATOM 597 C CA . LYS A 1 76 ? -12.667 3.302 21.433 1.00 92.94 76 LYS A CA 1
ATOM 598 C C . LYS A 1 76 ? -12.988 4.308 20.320 1.00 92.94 76 LYS A C 1
ATOM 600 O O . LYS A 1 76 ? -12.946 5.524 20.554 1.00 92.94 76 LYS A O 1
ATOM 605 N N . SER A 1 77 ? -13.333 3.820 19.130 1.00 93.31 77 SER A N 1
ATOM 606 C CA . SER A 1 77 ? -13.470 4.613 17.903 1.00 93.31 77 SER A CA 1
ATOM 607 C C . SER A 1 77 ? -14.822 5.320 17.751 1.00 93.31 77 SER A C 1
ATOM 609 O O . SER A 1 77 ? -14.894 6.355 17.084 1.00 93.31 77 SER A O 1
ATOM 611 N N . GLY A 1 78 ? -15.882 4.842 18.407 1.00 93.44 78 GLY A N 1
ATOM 612 C CA . GLY A 1 78 ? -17.234 5.379 18.253 1.00 93.44 78 GLY A CA 1
ATOM 613 C C . GLY A 1 78 ? -18.031 5.508 19.546 1.00 93.44 78 GLY A C 1
ATOM 614 O O . GLY A 1 78 ? -17.479 5.603 20.644 1.00 93.44 78 GLY A O 1
ATOM 615 N N . ILE A 1 79 ? -19.347 5.595 19.376 1.00 90.69 79 ILE A N 1
ATOM 616 C CA . ILE A 1 79 ? -20.362 5.714 20.422 1.00 90.69 79 ILE A CA 1
ATOM 617 C C . ILE A 1 79 ? -21.472 4.718 20.086 1.00 90.69 79 ILE A C 1
ATOM 619 O O . ILE A 1 79 ? -21.942 4.683 18.949 1.00 90.69 79 ILE A O 1
ATOM 623 N N . PHE A 1 80 ? -21.890 3.927 21.070 1.00 90.75 80 PHE A N 1
ATOM 624 C CA . PHE A 1 80 ? -23.087 3.100 20.959 1.00 90.75 80 PHE A CA 1
ATOM 625 C C . PHE A 1 80 ? -24.294 3.895 21.446 1.00 90.75 80 PHE A C 1
ATOM 627 O O . PHE A 1 80 ? -24.267 4.477 22.531 1.00 90.75 80 PHE A O 1
ATOM 634 N N . LEU A 1 81 ? -25.333 3.943 20.623 1.00 89.81 81 LEU A N 1
ATOM 635 C CA . LEU A 1 81 ? -26.619 4.522 20.976 1.00 89.81 81 LEU A CA 1
ATOM 636 C C . LEU A 1 81 ? -27.424 3.528 21.822 1.00 89.81 81 LEU A C 1
ATOM 638 O O . LEU A 1 81 ? -27.182 2.322 21.797 1.00 89.81 81 LEU A O 1
ATOM 642 N N . ASN A 1 82 ? -28.423 4.033 22.546 1.00 90.75 82 ASN A N 1
ATOM 643 C CA . ASN A 1 82 ? -29.285 3.204 23.398 1.00 90.75 82 ASN A CA 1
ATOM 644 C C . ASN A 1 82 ? -30.079 2.143 22.613 1.00 90.75 82 ASN A C 1
ATOM 646 O O . ASN A 1 82 ? -30.540 1.170 23.197 1.00 90.75 82 ASN A O 1
ATOM 650 N N . ASP A 1 83 ? -30.242 2.334 21.302 1.00 90.06 83 ASP A N 1
ATOM 651 C CA . ASP A 1 83 ? -30.887 1.389 20.386 1.00 90.06 83 ASP A CA 1
ATOM 652 C C . ASP A 1 83 ? -29.914 0.346 19.800 1.00 90.06 83 ASP A C 1
ATOM 654 O O . ASP A 1 83 ? -30.284 -0.410 18.905 1.00 90.06 83 ASP A O 1
ATOM 658 N N . GLY A 1 84 ? -28.667 0.307 20.282 1.00 84.31 84 GLY A N 1
ATOM 659 C CA . GLY A 1 84 ? -27.632 -0.624 19.837 1.00 84.31 84 GLY A CA 1
ATOM 660 C C . GLY A 1 84 ? -26.870 -0.181 18.586 1.00 84.31 84 GLY A C 1
ATOM 661 O O . GLY A 1 84 ? -25.884 -0.824 18.226 1.00 84.31 84 GLY A O 1
ATOM 662 N N . ARG A 1 85 ? -27.251 0.926 17.932 1.00 87.94 85 ARG A N 1
ATOM 663 C CA . ARG A 1 85 ? -26.535 1.413 16.743 1.00 87.94 85 ARG A CA 1
ATOM 664 C C . ARG A 1 85 ? -25.166 1.986 17.098 1.00 87.94 85 ARG A C 1
ATOM 666 O O . ARG A 1 85 ? -25.001 2.693 18.092 1.00 87.94 85 ARG A O 1
ATOM 673 N N . PHE A 1 86 ? -24.193 1.729 16.231 1.00 91.38 86 PHE A N 1
ATOM 674 C CA . PHE A 1 86 ? -22.839 2.260 16.333 1.00 91.38 86 PHE A CA 1
ATOM 675 C C . PHE A 1 86 ? -22.683 3.540 15.504 1.00 91.38 86 PHE A C 1
ATOM 677 O O . PHE A 1 86 ? -23.080 3.593 14.342 1.00 91.38 86 PHE A O 1
ATOM 684 N N . VAL A 1 87 ? -22.068 4.567 16.091 1.00 92.19 87 VAL A N 1
ATOM 685 C CA . VAL A 1 87 ? -21.717 5.813 15.401 1.00 92.19 87 VAL A CA 1
ATOM 686 C C . VAL A 1 87 ? -20.227 6.083 15.565 1.00 92.19 87 VAL A C 1
ATOM 688 O O . VAL A 1 87 ? -19.742 6.321 16.673 1.00 92.19 87 VAL A O 1
ATOM 691 N N . LEU A 1 88 ? -19.492 6.100 14.453 1.00 94.75 88 LEU A N 1
ATOM 692 C CA . LEU A 1 88 ? -18.075 6.458 14.439 1.00 94.75 88 LEU A CA 1
ATOM 693 C C . LEU A 1 88 ? -17.879 7.931 14.835 1.00 94.75 88 LEU A C 1
ATOM 695 O O . LEU A 1 88 ? -18.585 8.825 14.356 1.00 94.75 88 LEU A O 1
ATOM 699 N N . LYS A 1 89 ? -16.880 8.216 15.681 1.00 94.50 89 LYS A N 1
ATOM 700 C CA . LYS A 1 89 ? -16.540 9.598 16.047 1.00 94.50 89 LYS A CA 1
ATOM 701 C C . LYS A 1 89 ? -16.080 10.355 14.802 1.00 94.50 89 LYS A C 1
ATOM 703 O O . LYS A 1 89 ? -15.001 10.100 14.273 1.00 94.50 89 LYS A O 1
ATOM 708 N N . LYS A 1 90 ? -16.861 11.356 14.384 1.00 92.81 90 LYS A N 1
ATOM 709 C CA . LYS A 1 90 ? -16.576 12.169 13.186 1.00 92.81 90 LYS A CA 1
ATOM 710 C C . LYS A 1 90 ? -15.176 12.787 13.188 1.00 92.81 90 LYS A C 1
ATOM 712 O O . LYS A 1 90 ? -14.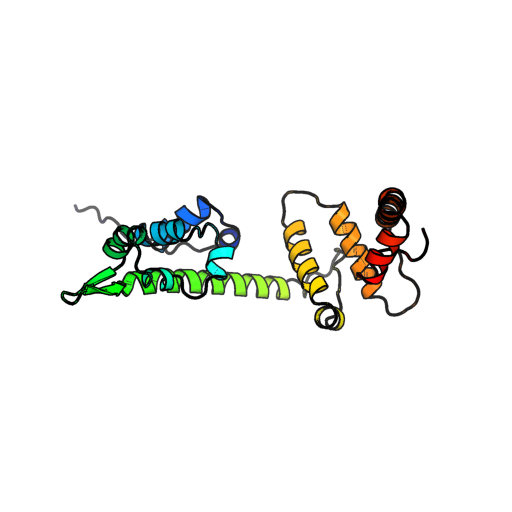539 12.846 12.147 1.00 92.81 90 LYS A O 1
ATOM 717 N N . GLY A 1 91 ? -14.677 13.204 14.354 1.00 92.50 91 GLY A N 1
ATOM 718 C CA . GLY A 1 91 ? -13.326 13.757 14.478 1.00 92.50 91 GLY A CA 1
ATOM 719 C C . GLY A 1 91 ? -12.214 12.739 14.201 1.00 92.50 91 GLY A C 1
ATOM 720 O O . GLY A 1 91 ? -11.192 13.106 13.636 1.00 92.50 91 GLY A O 1
ATOM 721 N N . LEU A 1 92 ? -12.411 11.465 14.559 1.00 93.94 92 LEU A N 1
ATOM 722 C CA . LEU A 1 92 ? -11.467 10.396 14.222 1.00 93.94 92 LEU A CA 1
ATOM 723 C C . LEU A 1 92 ? -11.485 10.125 12.716 1.00 93.94 92 LEU A C 1
ATOM 725 O O . LEU A 1 92 ? -10.425 10.102 12.099 1.00 93.94 92 LEU A O 1
ATOM 729 N N . LYS A 1 93 ? -12.689 10.003 12.137 1.00 94.75 93 LYS A N 1
ATOM 730 C CA . LYS A 1 93 ? -12.884 9.831 10.692 1.00 94.75 93 LYS A CA 1
ATOM 731 C C . LYS A 1 93 ? -12.169 10.928 9.901 1.00 94.75 93 LYS A C 1
ATOM 733 O O . LYS A 1 93 ? -11.292 10.628 9.103 1.00 94.75 93 LYS A O 1
ATOM 738 N N . ALA A 1 94 ? -12.443 12.189 10.232 1.00 93.56 94 ALA A N 1
ATOM 739 C CA . ALA A 1 94 ? -11.838 13.336 9.563 1.00 93.56 94 ALA A CA 1
ATOM 740 C C . ALA A 1 94 ? -10.304 13.366 9.678 1.00 93.56 94 ALA A C 1
ATOM 742 O O . ALA A 1 94 ? -9.629 13.725 8.720 1.00 93.56 94 ALA A O 1
ATOM 743 N N . LYS A 1 95 ? -9.728 12.987 10.830 1.00 93.94 95 LYS A N 1
ATOM 744 C CA . LYS A 1 95 ? -8.264 12.934 10.997 1.00 93.94 95 LYS A CA 1
ATOM 745 C C . LYS A 1 95 ? -7.618 11.908 10.069 1.00 93.94 95 LYS A C 1
ATOM 747 O O . LYS A 1 95 ? -6.650 12.242 9.393 1.00 93.94 95 LYS A O 1
ATOM 752 N N . VAL A 1 96 ? -8.163 10.693 10.031 1.00 94.69 96 VAL A N 1
ATOM 753 C CA . VAL A 1 96 ? -7.638 9.609 9.190 1.00 94.69 96 VAL A CA 1
ATOM 754 C C . VAL A 1 96 ? -7.825 9.935 7.710 1.00 94.69 96 VAL A C 1
ATOM 756 O O . VAL A 1 96 ? -6.872 9.831 6.947 1.00 94.69 96 VAL A O 1
ATOM 759 N N . GLU A 1 97 ? -9.003 10.419 7.309 1.00 94.00 97 GLU A N 1
ATOM 760 C CA . GLU A 1 97 ? -9.262 10.833 5.923 1.00 94.00 97 GLU A CA 1
ATOM 761 C C . GLU A 1 97 ? -8.330 11.966 5.483 1.00 94.00 97 GLU A C 1
ATOM 763 O O . GLU A 1 97 ? -7.753 11.907 4.401 1.00 94.00 97 GLU A O 1
ATOM 768 N N . ASN A 1 98 ? -8.112 12.979 6.328 1.00 92.88 98 ASN A N 1
ATOM 769 C CA . ASN A 1 98 ? -7.172 14.059 6.022 1.00 92.88 98 ASN A CA 1
ATOM 770 C C . ASN A 1 98 ? -5.739 13.544 5.867 1.00 92.88 98 ASN A C 1
ATOM 772 O O . ASN A 1 98 ? -5.022 13.991 4.971 1.00 92.88 98 ASN A O 1
ATOM 776 N N . PHE A 1 99 ? -5.321 12.603 6.713 1.00 94.00 99 PHE A N 1
ATOM 777 C CA . PHE A 1 99 ? -4.007 11.978 6.614 1.00 94.00 99 PHE A CA 1
ATOM 778 C C . PHE A 1 99 ? -3.850 11.194 5.303 1.00 94.00 99 PHE A C 1
ATOM 780 O O . PHE A 1 99 ? -2.894 11.434 4.568 1.00 94.00 99 PHE A O 1
ATOM 787 N N . ILE A 1 100 ? -4.823 10.348 4.953 1.00 93.06 100 ILE A N 1
ATOM 788 C CA . ILE A 1 100 ? -4.842 9.590 3.690 1.00 93.06 100 ILE A CA 1
ATOM 789 C C . ILE A 1 100 ? -4.826 10.539 2.485 1.00 93.06 100 ILE A C 1
ATOM 791 O O . ILE A 1 100 ? -4.011 10.381 1.578 1.00 93.06 100 ILE A O 1
ATOM 795 N N . ASN A 1 101 ? -5.651 11.588 2.500 1.00 90.69 101 ASN A N 1
ATOM 796 C CA . ASN A 1 101 ? -5.676 12.601 1.444 1.00 90.69 101 ASN A CA 1
ATOM 797 C C . ASN A 1 101 ? -4.332 13.325 1.303 1.00 90.69 101 ASN A C 1
ATOM 799 O O . ASN A 1 101 ? -3.895 13.612 0.188 1.00 90.69 101 ASN A O 1
ATOM 803 N N . THR A 1 102 ? -3.652 13.593 2.419 1.00 88.75 102 THR A N 1
ATOM 804 C CA . THR A 1 102 ? -2.315 14.198 2.413 1.00 88.75 102 THR A CA 1
ATOM 805 C C . THR A 1 102 ? -1.296 13.258 1.772 1.00 88.75 102 THR A C 1
ATOM 807 O O . THR A 1 102 ? -0.519 13.688 0.919 1.00 88.75 102 THR A O 1
ATOM 810 N N . LEU A 1 103 ? -1.339 11.965 2.105 1.00 87.56 103 LEU A N 1
ATOM 811 C CA . LEU A 1 103 ? -0.484 10.948 1.493 1.00 87.56 103 LEU A CA 1
ATOM 812 C C . LEU A 1 103 ? -0.768 10.773 -0.008 1.00 87.56 103 LEU A C 1
ATOM 814 O O . LEU A 1 103 ? 0.176 10.729 -0.795 1.00 87.56 103 LEU A O 1
ATOM 818 N N . HIS A 1 104 ? -2.034 10.768 -0.440 1.00 87.94 104 HIS A N 1
ATOM 819 C CA . HIS A 1 104 ? -2.382 10.792 -1.867 1.00 87.94 104 HIS A CA 1
ATOM 820 C C . HIS A 1 104 ? -1.850 12.047 -2.561 1.00 87.94 104 HIS A C 1
ATOM 822 O O . HIS A 1 104 ? -1.325 11.955 -3.670 1.00 87.94 104 HIS A O 1
ATOM 828 N N . GLY A 1 105 ? -1.956 13.213 -1.919 1.00 82.44 105 GLY A N 1
ATOM 829 C CA . GLY A 1 105 ? -1.410 14.467 -2.431 1.00 82.44 105 GLY A CA 1
ATOM 830 C C . GLY A 1 105 ? 0.101 14.392 -2.644 1.00 82.44 105 GLY A C 1
ATOM 831 O O . GLY A 1 105 ? 0.583 14.763 -3.714 1.00 82.44 105 GLY A O 1
ATOM 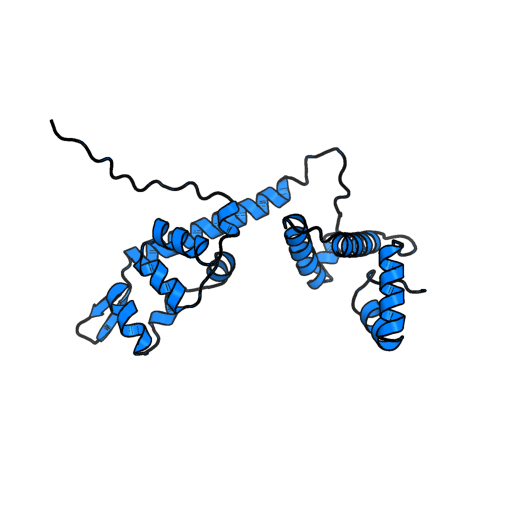832 N N . LEU A 1 106 ? 0.838 13.851 -1.671 1.00 82.50 106 LEU A N 1
ATOM 833 C CA . LEU A 1 106 ? 2.282 13.625 -1.775 1.00 82.50 106 LEU A CA 1
ATOM 834 C C . LEU A 1 106 ? 2.626 12.614 -2.866 1.00 82.50 106 LEU A C 1
ATOM 836 O O . LEU A 1 106 ? 3.502 12.881 -3.683 1.00 82.50 106 LEU A O 1
ATOM 840 N N . ASN A 1 107 ? 1.903 11.496 -2.941 1.00 82.44 107 ASN A N 1
ATOM 841 C CA . ASN A 1 107 ? 2.118 10.488 -3.975 1.00 82.44 107 ASN A CA 1
ATOM 842 C C . ASN A 1 107 ? 1.882 11.073 -5.381 1.00 82.44 107 ASN A C 1
ATOM 844 O O . ASN A 1 107 ? 2.679 10.888 -6.296 1.00 82.44 107 ASN A O 1
ATOM 848 N N . GLN A 1 108 ? 0.838 11.887 -5.556 1.00 81.19 108 GLN A N 1
ATOM 849 C CA . GLN A 1 108 ? 0.591 12.582 -6.821 1.00 81.19 108 GLN A CA 1
ATOM 850 C C . GLN A 1 108 ? 1.666 13.622 -7.152 1.00 81.19 108 GLN A C 1
ATOM 852 O O . GLN A 1 108 ? 2.024 13.771 -8.321 1.00 81.19 108 GLN A O 1
ATOM 857 N N . GLN A 1 109 ? 2.159 14.371 -6.161 1.00 76.06 109 GLN A N 1
ATOM 858 C CA . GLN A 1 109 ? 3.250 15.327 -6.362 1.00 76.06 109 GLN A CA 1
ATOM 859 C C . GLN A 1 109 ? 4.529 14.609 -6.773 1.00 76.06 109 GLN A C 1
ATOM 861 O O . GLN A 1 109 ? 5.144 15.003 -7.757 1.00 76.06 109 GLN A O 1
ATOM 866 N N . TYR A 1 110 ? 4.860 13.513 -6.102 1.00 71.50 110 TYR A N 1
ATOM 867 C CA . TYR A 1 110 ? 5.990 12.664 -6.439 1.00 71.50 110 TYR A CA 1
ATOM 868 C C . TYR A 1 110 ? 5.916 12.147 -7.882 1.00 71.50 110 TYR A C 1
ATOM 870 O O . TYR A 1 110 ? 6.858 12.305 -8.659 1.00 71.50 110 TYR A O 1
ATOM 878 N N . LEU A 1 111 ? 4.756 11.617 -8.287 1.00 70.44 111 LEU A N 1
ATOM 879 C CA . LEU A 1 111 ? 4.523 11.158 -9.658 1.00 70.44 111 LEU A CA 1
ATOM 880 C C . LEU A 1 111 ? 4.660 12.301 -10.678 1.00 70.44 111 LEU A C 1
ATOM 882 O O . LEU A 1 111 ? 5.266 12.118 -11.732 1.00 70.44 111 LEU A O 1
ATOM 886 N N . LYS A 1 112 ? 4.154 13.501 -10.366 1.00 71.44 112 LYS A N 1
ATOM 887 C CA . LYS A 1 112 ? 4.267 14.686 -11.238 1.00 71.44 112 LYS A CA 1
ATOM 888 C C . LYS A 1 112 ? 5.699 15.220 -11.327 1.00 71.44 112 LYS A C 1
ATOM 890 O O . LYS A 1 112 ? 6.127 15.603 -12.413 1.00 71.44 112 LYS A O 1
ATOM 895 N N . SER A 1 113 ? 6.440 15.243 -10.222 1.00 61.53 113 SER A N 1
ATOM 896 C CA . SER A 1 113 ? 7.846 15.659 -10.177 1.00 61.53 113 SER A CA 1
ATOM 897 C C . SER A 1 113 ? 8.733 14.680 -10.942 1.00 61.53 113 SER A C 1
ATOM 899 O O . SER A 1 113 ? 9.576 15.116 -11.722 1.00 61.53 113 SER A O 1
ATOM 901 N N . SER A 1 114 ? 8.463 13.375 -10.839 1.00 56.34 114 SER A N 1
ATOM 902 C CA . SER A 1 114 ? 9.126 12.350 -11.652 1.00 56.34 114 SER A CA 1
ATOM 903 C C . SER A 1 114 ? 8.867 12.524 -13.154 1.00 56.34 114 SER A C 1
ATOM 905 O O . SER A 1 114 ? 9.734 12.190 -13.951 1.00 56.34 114 SER A O 1
ATOM 907 N N . MET A 1 115 ? 7.710 13.062 -13.558 1.00 47.84 115 MET A N 1
ATOM 908 C CA . MET A 1 115 ? 7.433 13.371 -14.969 1.00 47.84 115 MET A CA 1
ATOM 909 C C . MET A 1 115 ? 8.059 14.693 -15.437 1.00 47.84 115 MET A C 1
ATOM 911 O O . MET A 1 115 ? 8.355 14.840 -16.619 1.00 47.84 115 MET A O 1
ATOM 915 N N . ARG A 1 116 ? 8.264 15.667 -14.538 1.00 42.66 116 ARG A N 1
ATOM 916 C CA . ARG A 1 116 ? 8.850 16.978 -14.876 1.00 42.66 116 ARG A CA 1
ATOM 917 C C . ARG A 1 116 ? 10.377 16.964 -14.906 1.00 42.66 116 ARG A C 1
ATOM 919 O O . ARG A 1 116 ? 10.957 17.654 -15.742 1.00 42.66 116 ARG A O 1
ATOM 926 N N . HIS A 1 117 ? 11.032 16.169 -14.060 1.00 41.19 117 HIS A N 1
ATOM 927 C CA . HIS A 1 117 ? 12.498 16.113 -14.029 1.00 41.19 117 HIS A CA 1
ATOM 928 C C . HIS A 1 117 ? 13.124 15.482 -15.286 1.00 41.19 117 HIS A C 1
ATOM 930 O O . HIS A 1 117 ? 14.276 15.772 -15.584 1.00 41.19 117 HIS A O 1
ATOM 936 N N . ASN A 1 118 ? 12.346 14.754 -16.095 1.00 40.50 118 ASN A N 1
ATOM 937 C CA . ASN A 1 118 ? 12.785 14.185 -17.378 1.00 40.50 118 ASN A CA 1
ATOM 938 C C . ASN A 1 118 ? 12.855 15.187 -18.547 1.00 40.50 118 ASN A C 1
ATOM 940 O O . ASN A 1 118 ? 13.082 14.781 -19.683 1.00 40.50 118 ASN A O 1
ATOM 944 N N . SER A 1 119 ? 12.629 16.485 -18.312 1.00 40.53 119 SER A N 1
ATOM 945 C CA . SER A 1 119 ? 12.567 17.480 -19.395 1.00 40.53 119 SER A CA 1
ATOM 946 C C . SER A 1 119 ? 13.688 18.521 -19.401 1.00 40.53 119 SER A C 1
ATOM 948 O O . SER A 1 119 ? 13.685 19.359 -20.295 1.00 40.53 119 SER A O 1
ATOM 950 N N . ASN A 1 120 ? 14.662 18.467 -18.476 1.00 39.56 120 ASN A N 1
ATOM 951 C CA . ASN A 1 120 ? 15.696 19.513 -18.391 1.00 39.56 120 ASN A CA 1
ATOM 952 C C . ASN A 1 120 ? 17.140 19.080 -18.066 1.00 39.56 120 ASN A C 1
ATOM 954 O O . ASN A 1 120 ? 17.976 19.966 -17.916 1.00 39.56 120 ASN A O 1
ATOM 958 N N . ASP A 1 121 ? 17.479 17.788 -18.023 1.00 34.62 121 ASP A N 1
ATOM 959 C CA . ASP A 1 121 ? 18.886 17.366 -17.904 1.00 34.62 121 ASP A CA 1
ATOM 960 C C . ASP A 1 121 ? 19.476 16.973 -19.261 1.00 34.62 121 ASP A C 1
ATOM 962 O O . ASP A 1 121 ? 19.539 15.817 -19.678 1.00 34.62 121 ASP A O 1
ATOM 966 N N . SER A 1 122 ? 19.965 17.988 -19.965 1.00 45.56 122 SER A N 1
ATOM 967 C CA . SER A 1 122 ? 20.981 17.822 -20.995 1.00 45.56 122 SER A CA 1
ATOM 968 C C . SER A 1 122 ? 22.329 17.519 -20.332 1.00 45.56 122 SER A C 1
ATOM 970 O O . SER A 1 122 ? 23.115 18.437 -20.108 1.00 45.56 122 SER A O 1
ATOM 972 N N . ASN A 1 123 ? 22.579 16.253 -19.982 1.00 42.16 123 ASN A N 1
ATOM 973 C CA . ASN A 1 123 ? 23.852 15.551 -20.209 1.00 42.16 123 ASN A CA 1
ATOM 974 C C . ASN A 1 123 ? 23.903 14.203 -19.472 1.00 42.16 123 ASN A C 1
ATOM 976 O O . ASN A 1 123 ? 23.943 14.146 -18.250 1.00 42.16 123 ASN A O 1
ATOM 980 N N . SER A 1 124 ? 24.064 13.133 -20.257 1.00 46.72 124 SER A N 1
ATOM 981 C CA . SER A 1 124 ? 24.568 11.819 -19.837 1.00 46.72 124 SER A CA 1
ATOM 982 C C . SER A 1 124 ? 23.728 11.055 -18.802 1.00 46.72 124 SER A C 1
ATOM 984 O O . SER A 1 124 ? 24.119 10.923 -17.644 1.00 46.72 124 SER A O 1
ATOM 986 N N . SER A 1 125 ? 22.661 10.401 -19.259 1.00 35.16 125 SER A N 1
ATOM 987 C CA . SER A 1 125 ? 22.257 9.070 -18.784 1.00 35.16 125 SER A CA 1
ATOM 988 C C . SER A 1 125 ? 21.427 8.394 -19.874 1.00 35.16 125 SER A C 1
ATOM 990 O O . SER A 1 125 ? 20.726 9.065 -20.625 1.00 35.16 125 SER A O 1
ATOM 992 N N . ASN A 1 126 ? 21.568 7.076 -20.021 1.00 46.34 126 ASN A N 1
ATOM 993 C CA . ASN A 1 126 ? 20.821 6.250 -20.973 1.00 46.34 126 ASN A CA 1
ATOM 994 C C . ASN A 1 126 ? 19.347 6.151 -20.552 1.00 46.34 126 ASN A C 1
ATOM 996 O O . ASN A 1 126 ? 18.870 5.067 -20.210 1.00 46.34 126 ASN A O 1
ATOM 1000 N N . ASP A 1 127 ? 18.640 7.277 -20.536 1.00 47.22 127 ASP A N 1
ATOM 1001 C CA . ASP A 1 127 ? 17.221 7.295 -20.246 1.00 47.22 127 ASP A CA 1
ATOM 1002 C C . ASP A 1 127 ? 16.494 6.575 -21.368 1.00 47.22 127 ASP A C 1
ATOM 1004 O O . ASP A 1 127 ? 16.551 6.904 -22.555 1.00 47.22 127 ASP A O 1
ATOM 1008 N N . LEU A 1 128 ? 15.845 5.506 -20.953 1.00 54.12 128 LEU A N 1
ATOM 1009 C CA . LEU A 1 128 ? 15.082 4.635 -21.801 1.00 54.12 128 LEU A CA 1
ATOM 1010 C C . LEU A 1 128 ? 13.825 5.359 -22.271 1.00 54.12 128 LEU A C 1
ATOM 1012 O O . LEU A 1 128 ? 12.809 5.420 -21.578 1.00 54.12 128 LEU A O 1
ATOM 1016 N N . ILE A 1 129 ? 13.887 5.914 -23.473 1.00 54.47 129 ILE A N 1
ATOM 1017 C CA . ILE A 1 129 ? 12.717 6.502 -24.112 1.00 54.47 129 ILE A CA 1
ATOM 1018 C C . ILE A 1 129 ? 11.848 5.346 -24.616 1.00 54.47 129 ILE A C 1
ATOM 1020 O O . ILE A 1 129 ? 12.165 4.703 -25.621 1.00 54.47 129 ILE A O 1
ATOM 1024 N N . ILE A 1 130 ? 10.766 5.061 -23.888 1.00 58.97 130 ILE A N 1
ATOM 1025 C CA . ILE A 1 130 ? 9.768 4.049 -24.251 1.00 58.97 130 ILE A CA 1
ATOM 1026 C C . ILE A 1 130 ? 8.573 4.766 -24.894 1.00 58.97 130 ILE A C 1
ATOM 1028 O O . ILE A 1 130 ? 7.872 5.513 -24.208 1.00 58.97 130 ILE A O 1
ATOM 1032 N N . PRO A 1 131 ? 8.316 4.556 -26.195 1.00 58.41 131 PRO A N 1
ATOM 1033 C CA . PRO A 1 131 ? 7.179 5.147 -26.885 1.00 58.41 131 PRO A CA 1
ATOM 1034 C C . PRO A 1 131 ? 5.828 4.872 -26.207 1.00 58.41 131 PRO A C 1
ATOM 1036 O O . PRO A 1 131 ? 5.503 3.733 -25.870 1.00 58.41 131 PRO A O 1
ATOM 1039 N N . GLU A 1 132 ? 4.986 5.903 -26.087 1.00 59.81 132 GLU A N 1
ATOM 1040 C CA . GLU A 1 132 ? 3.672 5.829 -25.422 1.00 59.81 132 GLU A CA 1
ATOM 1041 C C . GLU A 1 132 ? 2.745 4.755 -26.032 1.00 59.81 132 GLU A C 1
ATOM 1043 O O . GLU A 1 132 ? 1.925 4.148 -25.339 1.00 59.81 132 GLU A O 1
ATOM 1048 N N . TYR A 1 133 ? 2.904 4.459 -27.327 1.00 63.53 133 TYR A N 1
ATOM 1049 C CA . TYR A 1 133 ? 2.127 3.421 -28.004 1.00 63.53 133 TYR A CA 1
ATOM 1050 C C . TYR A 1 133 ? 2.427 2.007 -27.473 1.00 63.53 133 TYR A C 1
ATOM 1052 O O . TYR A 1 133 ? 1.536 1.157 -27.471 1.00 63.53 133 TYR A O 1
ATOM 1060 N N . LEU A 1 134 ? 3.646 1.744 -26.988 1.00 59.72 134 LEU A N 1
ATOM 1061 C CA . LEU A 1 134 ? 4.019 0.450 -26.407 1.00 59.72 134 LEU A CA 1
ATOM 1062 C C . LEU A 1 134 ? 3.394 0.254 -25.028 1.00 59.72 134 LEU A C 1
ATOM 1064 O O . LEU A 1 134 ? 2.970 -0.856 -24.714 1.00 59.72 134 LEU A O 1
ATOM 1068 N N . LEU A 1 135 ? 3.272 1.334 -24.248 1.00 63.50 135 LEU A N 1
ATOM 1069 C CA . LEU A 1 135 ? 2.609 1.319 -22.940 1.00 63.50 135 LEU A CA 1
ATOM 1070 C C . LEU A 1 135 ? 1.132 0.944 -23.074 1.00 63.50 135 LEU A C 1
ATOM 1072 O O . LEU A 1 135 ? 0.621 0.134 -22.308 1.00 63.50 135 LEU A O 1
ATOM 1076 N N . LYS A 1 136 ? 0.457 1.490 -24.094 1.00 64.50 136 LYS A N 1
ATOM 1077 C CA . LYS A 1 136 ? -0.950 1.175 -24.386 1.00 64.50 136 LYS A CA 1
ATOM 1078 C C . LYS A 1 136 ? -1.133 -0.233 -24.956 1.00 64.50 136 LYS A C 1
ATOM 1080 O O . LYS A 1 136 ? -2.159 -0.858 -24.711 1.00 64.50 136 LYS A O 1
ATOM 1085 N N . LYS A 1 137 ? -0.155 -0.733 -25.718 1.00 63.25 137 LYS A N 1
ATOM 1086 C CA . LYS A 1 137 ? -0.218 -2.050 -26.369 1.00 63.25 137 LYS A CA 1
ATOM 1087 C C . LYS A 1 137 ? 0.106 -3.207 -25.420 1.00 63.25 137 LYS A C 1
ATOM 1089 O O . LYS A 1 137 ? -0.431 -4.296 -25.600 1.00 63.25 137 LYS A O 1
ATOM 1094 N N . PHE A 1 138 ? 0.958 -2.983 -24.421 1.00 67.75 138 PHE A N 1
ATOM 1095 C CA . PHE A 1 138 ? 1.415 -4.022 -23.499 1.00 67.75 138 PHE A CA 1
ATOM 1096 C C . PHE A 1 138 ? 1.356 -3.528 -22.042 1.00 67.75 138 PHE A C 1
ATOM 1098 O O . PHE A 1 138 ? 2.343 -2.999 -21.536 1.00 67.75 138 PHE A O 1
ATOM 1105 N N . PRO A 1 139 ? 0.243 -3.751 -21.318 1.00 67.25 139 PRO A N 1
ATOM 1106 C CA . PRO A 1 139 ? 0.088 -3.310 -19.924 1.00 67.25 139 PRO A CA 1
ATOM 1107 C C . PRO A 1 139 ? 1.186 -3.825 -18.980 1.00 67.25 139 PRO A C 1
ATOM 1109 O O . PRO A 1 139 ? 1.614 -3.127 -18.067 1.00 67.25 139 PRO A O 1
ATOM 1112 N N . PHE A 1 140 ? 1.714 -5.023 -19.247 1.00 67.69 140 PHE A N 1
ATOM 1113 C CA . PHE A 1 140 ? 2.842 -5.600 -18.510 1.00 67.69 140 PHE A CA 1
ATOM 1114 C C . PHE A 1 140 ? 4.125 -4.752 -18.593 1.00 67.69 140 PHE A C 1
ATOM 1116 O O . PHE A 1 140 ? 4.886 -4.692 -17.628 1.00 67.69 140 PHE A O 1
ATOM 1123 N N . ILE A 1 141 ? 4.355 -4.047 -19.708 1.00 67.00 141 ILE A N 1
ATOM 1124 C CA . ILE A 1 141 ? 5.493 -3.127 -19.842 1.00 67.00 141 ILE A CA 1
ATOM 1125 C C . ILE A 1 141 ? 5.378 -1.991 -18.823 1.00 67.00 141 ILE A C 1
ATOM 1127 O O . ILE A 1 141 ? 6.375 -1.612 -18.213 1.00 67.00 141 ILE A O 1
ATOM 1131 N N . GLN A 1 142 ? 4.168 -1.485 -18.585 1.00 64.44 142 GLN A N 1
ATOM 1132 C CA . GLN A 1 142 ? 3.935 -0.447 -17.585 1.00 64.44 142 GLN A CA 1
ATOM 1133 C C . GLN A 1 142 ? 4.304 -0.941 -16.179 1.00 64.44 142 GLN A C 1
ATOM 1135 O O . GLN A 1 142 ? 4.982 -0.232 -15.437 1.00 64.44 142 GLN A O 1
ATOM 1140 N N . THR A 1 143 ? 3.948 -2.184 -15.842 1.00 68.50 143 THR A N 1
ATOM 1141 C CA . THR A 1 143 ? 4.348 -2.827 -14.581 1.00 68.50 143 THR A CA 1
ATOM 1142 C C . THR A 1 143 ? 5.865 -2.992 -14.476 1.00 68.50 143 THR A C 1
ATOM 1144 O O . THR A 1 143 ? 6.438 -2.704 -13.427 1.00 68.50 143 THR A O 1
ATOM 1147 N N . LEU A 1 144 ? 6.538 -3.393 -15.559 1.00 67.69 144 LEU A N 1
ATOM 1148 C CA . LEU A 1 144 ? 7.997 -3.524 -15.582 1.00 67.69 144 LEU A CA 1
ATOM 1149 C C . LEU A 1 144 ? 8.721 -2.189 -15.405 1.00 67.69 144 LEU A C 1
ATOM 1151 O O . LEU A 1 144 ? 9.752 -2.162 -14.746 1.00 67.69 144 LEU A O 1
ATOM 1155 N N . ILE A 1 145 ? 8.188 -1.093 -15.946 1.00 67.31 145 ILE A N 1
ATOM 1156 C CA . ILE A 1 145 ? 8.753 0.254 -15.768 1.00 67.31 145 ILE A CA 1
ATOM 1157 C C . ILE A 1 145 ? 8.597 0.722 -14.320 1.00 67.31 145 ILE A C 1
ATOM 1159 O O . ILE A 1 145 ? 9.518 1.287 -13.733 1.00 67.31 145 ILE A O 1
ATOM 1163 N N . VAL A 1 146 ? 7.434 0.475 -13.711 1.00 67.38 146 VAL A N 1
ATOM 1164 C CA . VAL A 1 146 ? 7.234 0.761 -12.283 1.00 67.38 146 VAL A CA 1
ATOM 1165 C C . VAL A 1 146 ? 8.248 -0.031 -11.458 1.00 67.38 146 VAL A C 1
ATOM 1167 O O . VAL A 1 146 ? 8.929 0.536 -10.607 1.00 67.38 146 VAL A O 1
ATOM 1170 N N . TYR A 1 147 ? 8.418 -1.315 -11.767 1.00 67.31 147 TYR A N 1
ATOM 1171 C CA . TYR A 1 147 ? 9.364 -2.185 -11.080 1.00 67.31 147 TYR A CA 1
ATOM 1172 C C . TYR A 1 147 ? 10.832 -1.779 -11.297 1.00 67.31 147 TYR A C 1
ATOM 1174 O O . TYR A 1 147 ? 11.606 -1.752 -10.343 1.00 67.31 147 TYR A O 1
ATOM 1182 N N . SER A 1 148 ? 11.219 -1.382 -12.512 1.00 65.62 148 SER A N 1
ATOM 1183 C CA . SER A 1 148 ? 12.574 -0.909 -12.824 1.00 65.62 148 SER A CA 1
ATOM 1184 C C . SER A 1 148 ? 12.914 0.367 -12.066 1.00 65.62 148 SER A C 1
ATOM 1186 O O . SER A 1 148 ? 14.001 0.495 -11.509 1.00 65.62 148 SER A O 1
ATOM 1188 N N . ASN A 1 149 ? 11.955 1.287 -11.973 1.00 65.19 149 ASN A N 1
ATOM 1189 C CA . ASN A 1 149 ? 12.105 2.529 -11.226 1.00 65.19 149 ASN A CA 1
ATOM 1190 C C . ASN A 1 149 ? 12.180 2.296 -9.712 1.00 65.19 149 ASN A C 1
ATOM 1192 O O . ASN A 1 149 ? 12.824 3.075 -9.011 1.00 65.19 149 ASN A O 1
ATOM 1196 N N . LEU A 1 150 ? 11.543 1.240 -9.196 1.00 64.38 150 LEU A N 1
ATOM 1197 C CA . LEU A 1 150 ? 11.684 0.813 -7.800 1.00 64.38 150 LEU A CA 1
ATOM 1198 C C . LEU A 1 150 ? 13.058 0.181 -7.543 1.00 64.38 150 LEU A C 1
ATOM 1200 O O . LEU A 1 150 ? 13.693 0.478 -6.533 1.00 64.38 150 LEU A O 1
ATOM 1204 N N . ILE A 1 151 ? 13.547 -0.634 -8.477 1.00 61.88 151 ILE A N 1
ATOM 1205 C CA . ILE A 1 151 ? 14.870 -1.265 -8.418 1.00 61.88 151 ILE A CA 1
ATOM 1206 C C . ILE A 1 151 ? 15.997 -0.232 -8.441 1.00 61.88 151 ILE A C 1
ATOM 1208 O O . ILE A 1 151 ? 16.896 -0.302 -7.603 1.00 61.88 151 ILE A O 1
ATOM 1212 N N . MET A 1 152 ? 15.917 0.750 -9.342 1.00 57.06 152 MET A N 1
ATOM 1213 C CA . MET A 1 152 ? 16.882 1.853 -9.467 1.00 57.06 152 MET A CA 1
ATOM 1214 C C . MET A 1 152 ? 16.982 2.699 -8.183 1.00 57.06 152 MET A C 1
ATOM 1216 O O . MET A 1 152 ? 17.999 3.343 -7.949 1.00 57.06 152 MET A O 1
ATOM 1220 N N . LYS A 1 153 ? 15.941 2.689 -7.337 1.00 55.28 153 LYS A N 1
ATOM 1221 C CA . LYS A 1 153 ? 15.895 3.385 -6.036 1.00 55.28 153 LYS A CA 1
ATOM 1222 C C . LYS A 1 153 ? 16.325 2.507 -4.860 1.00 55.28 153 LYS A C 1
ATOM 1224 O O . LYS A 1 153 ? 16.459 3.004 -3.742 1.00 55.28 153 LYS A O 1
ATOM 1229 N N . SER A 1 154 ? 16.505 1.207 -5.079 1.00 55.75 154 SER A N 1
ATOM 1230 C CA . SER A 1 154 ? 16.923 0.284 -4.033 1.00 55.75 154 SER A CA 1
ATOM 1231 C C . SER A 1 154 ? 18.433 0.380 -3.794 1.00 55.75 154 SER A C 1
ATOM 1233 O O . SER A 1 154 ? 19.210 0.649 -4.703 1.00 55.75 154 SER A O 1
ATOM 1235 N N . LYS A 1 155 ? 18.873 0.117 -2.558 1.00 50.56 155 LYS A N 1
ATOM 1236 C CA . LYS A 1 155 ? 20.303 0.061 -2.198 1.00 50.56 155 LYS A CA 1
ATOM 1237 C C . LYS A 1 155 ? 21.020 -1.169 -2.788 1.00 50.56 155 LYS A C 1
ATOM 1239 O O . LYS A 1 155 ? 22.216 -1.340 -2.565 1.00 50.56 155 LYS A O 1
ATOM 1244 N N . TYR A 1 156 ? 20.277 -2.041 -3.471 1.00 53.78 156 TYR A N 1
ATOM 1245 C CA . TYR A 1 156 ? 20.762 -3.277 -4.063 1.00 53.78 156 TYR A CA 1
ATOM 1246 C C . TYR A 1 156 ? 20.969 -3.081 -5.560 1.00 53.78 156 TYR A C 1
ATOM 1248 O O . TYR A 1 156 ? 20.086 -2.616 -6.277 1.00 53.78 156 TYR A O 1
ATOM 1256 N N . ASP A 1 157 ? 22.152 -3.458 -6.026 1.00 59.12 157 ASP A N 1
ATOM 1257 C CA . ASP A 1 157 ? 22.509 -3.350 -7.430 1.00 59.12 157 ASP A CA 1
ATOM 1258 C C . ASP A 1 157 ? 21.909 -4.534 -8.203 1.00 59.12 157 ASP A C 1
ATOM 1260 O O . ASP A 1 157 ? 22.442 -5.643 -8.215 1.00 59.12 157 ASP A O 1
ATOM 1264 N N . PHE A 1 158 ? 20.749 -4.322 -8.827 1.00 69.06 158 PHE A N 1
ATOM 1265 C CA . PHE A 1 158 ? 20.144 -5.291 -9.746 1.00 69.06 158 PHE A CA 1
ATOM 1266 C C . PHE A 1 158 ? 20.653 -5.065 -11.174 1.00 69.06 158 PHE A C 1
ATOM 1268 O O . PHE A 1 158 ? 19.874 -4.968 -12.127 1.00 69.06 158 PHE A O 1
ATOM 1275 N N . THR A 1 159 ? 21.974 -4.987 -11.333 1.00 74.75 159 THR A N 1
ATOM 1276 C CA . THR A 1 159 ? 22.648 -4.659 -12.598 1.00 74.75 159 THR A CA 1
ATOM 1277 C C . THR A 1 159 ? 22.161 -5.538 -13.748 1.00 74.75 159 THR A C 1
ATOM 1279 O O . THR A 1 159 ? 21.868 -5.047 -14.834 1.00 74.75 159 THR A O 1
ATOM 1282 N N . PHE A 1 160 ? 21.993 -6.838 -13.493 1.00 77.50 160 PHE A N 1
ATOM 1283 C CA . PHE A 1 160 ? 21.509 -7.805 -14.478 1.00 77.50 160 PHE A CA 1
ATOM 1284 C C . PHE A 1 160 ? 20.093 -7.495 -14.980 1.00 77.50 160 PHE A C 1
ATOM 1286 O O . PHE A 1 160 ? 19.835 -7.514 -16.184 1.00 77.50 160 PHE A O 1
ATOM 1293 N N . LEU A 1 161 ? 19.174 -7.185 -14.064 1.00 76.94 161 LEU A N 1
ATOM 1294 C CA . LEU A 1 161 ? 17.778 -6.931 -14.407 1.00 76.94 161 LEU A CA 1
ATOM 1295 C C . LEU A 1 161 ? 17.643 -5.596 -15.150 1.00 76.94 161 LEU A C 1
ATOM 1297 O O . LEU A 1 161 ? 16.922 -5.517 -16.142 1.00 76.94 161 LEU A O 1
ATOM 1301 N N . ASN A 1 162 ? 18.425 -4.591 -14.748 1.00 74.38 162 ASN A N 1
ATOM 1302 C CA . ASN A 1 162 ? 18.539 -3.323 -15.468 1.00 74.38 162 ASN A CA 1
ATOM 1303 C C . ASN A 1 162 ? 19.059 -3.522 -16.898 1.00 74.38 162 ASN A C 1
ATOM 1305 O O . ASN A 1 162 ? 18.482 -2.971 -17.830 1.00 74.38 162 ASN A O 1
ATOM 1309 N N . ILE A 1 163 ? 20.093 -4.346 -17.097 1.00 79.81 163 ILE A N 1
ATOM 1310 C CA . ILE A 1 163 ? 20.620 -4.672 -18.433 1.00 79.81 163 ILE A CA 1
ATOM 1311 C C . ILE A 1 163 ? 19.544 -5.335 -19.302 1.00 79.81 163 ILE A C 1
ATOM 1313 O O . ILE A 1 163 ? 19.346 -4.934 -20.449 1.00 79.81 163 ILE A O 1
ATOM 1317 N N . ILE A 1 164 ? 18.810 -6.312 -18.761 1.00 83.25 164 ILE A N 1
ATOM 1318 C CA . ILE A 1 164 ? 17.732 -6.999 -19.486 1.00 83.25 164 ILE A CA 1
ATOM 1319 C C . ILE A 1 164 ? 16.633 -6.026 -19.910 1.00 83.25 164 ILE A C 1
ATOM 1321 O O . ILE A 1 164 ? 16.229 -6.018 -21.075 1.00 83.25 164 ILE A O 1
ATOM 1325 N N . LEU A 1 165 ? 16.154 -5.201 -18.980 1.00 81.06 165 LEU A N 1
ATOM 1326 C CA . LEU A 1 165 ? 15.093 -4.241 -19.261 1.00 81.06 165 LEU A CA 1
ATOM 1327 C C . LEU A 1 165 ? 15.555 -3.206 -20.283 1.00 81.06 165 LEU A C 1
ATOM 1329 O O . LEU A 1 165 ? 14.869 -2.984 -21.279 1.00 81.06 165 LEU A O 1
ATOM 1333 N N . ASN A 1 166 ? 16.754 -2.654 -20.100 1.00 78.81 166 ASN A N 1
ATOM 1334 C CA . ASN A 1 166 ? 17.349 -1.702 -21.032 1.00 78.81 166 ASN A CA 1
ATOM 1335 C C . ASN A 1 166 ? 17.457 -2.270 -22.444 1.00 78.81 166 ASN A C 1
ATOM 1337 O O . ASN A 1 166 ? 17.108 -1.601 -23.419 1.00 78.81 166 ASN A O 1
ATOM 1341 N N . ASN A 1 167 ? 17.876 -3.528 -22.556 1.00 83.81 167 ASN A N 1
ATOM 1342 C CA . ASN A 1 167 ? 17.971 -4.209 -23.834 1.00 83.81 167 ASN A CA 1
ATOM 1343 C C . ASN A 1 167 ? 16.601 -4.394 -24.502 1.00 83.81 167 ASN A C 1
ATOM 1345 O O . ASN A 1 167 ? 16.440 -4.067 -25.680 1.00 83.81 167 ASN A O 1
ATOM 1349 N N . MET A 1 168 ? 15.610 -4.864 -23.739 1.00 83.69 168 MET A N 1
ATOM 1350 C CA . MET A 1 168 ? 14.247 -5.086 -24.218 1.00 83.69 168 MET A CA 1
ATOM 1351 C C . MET A 1 168 ? 13.622 -3.784 -24.723 1.00 83.69 168 MET A C 1
ATOM 1353 O O . MET A 1 168 ? 13.130 -3.718 -25.846 1.00 83.69 168 MET A O 1
ATOM 1357 N N . PHE A 1 169 ? 13.692 -2.721 -23.928 1.00 78.81 169 PHE A N 1
ATOM 1358 C CA . PHE A 1 169 ? 13.113 -1.431 -24.278 1.00 78.81 169 PHE A CA 1
ATOM 1359 C C . PHE A 1 169 ? 13.811 -0.780 -25.475 1.00 78.81 169 PHE A C 1
ATOM 1361 O O . PHE A 1 169 ? 13.131 -0.309 -26.383 1.00 78.81 169 PHE A O 1
ATOM 1368 N N . ARG A 1 170 ? 15.146 -0.851 -25.558 1.00 79.81 170 ARG A N 1
ATOM 1369 C CA . ARG A 1 170 ? 15.899 -0.384 -26.734 1.00 79.81 170 ARG A CA 1
ATOM 1370 C C . ARG A 1 170 ? 15.432 -1.064 -28.023 1.00 79.81 170 ARG A C 1
ATOM 1372 O O . ARG A 1 170 ? 15.266 -0.400 -29.045 1.00 79.81 170 ARG A O 1
ATOM 1379 N N . ASN A 1 171 ? 15.220 -2.376 -27.966 1.00 81.38 171 ASN A N 1
ATOM 1380 C CA . ASN A 1 171 ? 14.774 -3.176 -29.105 1.00 81.38 171 ASN A CA 1
ATOM 1381 C C . ASN A 1 171 ? 13.308 -2.907 -29.481 1.00 81.38 171 ASN A C 1
ATOM 1383 O O . ASN A 1 171 ? 12.956 -3.008 -30.651 1.00 81.38 171 ASN A O 1
ATOM 1387 N N . LEU A 1 172 ? 12.454 -2.550 -28.519 1.00 76.75 172 LEU A N 1
ATOM 1388 C CA . LEU A 1 172 ? 11.068 -2.163 -28.800 1.00 76.75 172 LEU A CA 1
ATOM 1389 C C . LEU A 1 172 ? 10.955 -0.763 -29.414 1.00 76.75 172 LEU A C 1
ATOM 1391 O O . LEU A 1 172 ? 10.042 -0.522 -30.197 1.00 76.75 172 LEU A O 1
ATOM 1395 N N . SER A 1 173 ? 11.869 0.147 -29.075 1.00 70.06 173 SER A N 1
ATOM 1396 C CA . SER A 1 173 ? 11.879 1.521 -29.592 1.00 70.06 173 SER A CA 1
ATOM 1397 C C . SER A 1 173 ? 12.484 1.656 -30.997 1.00 70.06 173 SER A C 1
ATOM 1399 O O . SER A 1 173 ? 12.465 2.749 -31.556 1.00 70.06 173 SER A O 1
ATOM 1401 N N . THR A 1 174 ? 13.042 0.590 -31.583 1.00 68.12 174 THR A N 1
ATOM 1402 C CA . THR A 1 174 ? 13.681 0.637 -32.910 1.00 68.12 174 THR A CA 1
ATOM 1403 C C . THR A 1 174 ? 12.723 0.168 -34.011 1.00 68.12 174 THR A C 1
ATOM 1405 O O . THR A 1 174 ? 12.368 -1.005 -34.078 1.00 68.12 174 THR A O 1
ATOM 1408 N N . GLU A 1 175 ? 12.326 1.082 -34.906 1.00 57.12 175 GLU A N 1
ATOM 1409 C CA . GLU A 1 175 ? 11.428 0.786 -36.041 1.00 57.12 175 GLU A CA 1
ATOM 1410 C C . GLU A 1 175 ? 12.138 0.101 -37.228 1.00 57.12 175 GLU A C 1
ATOM 1412 O O . GLU A 1 175 ? 11.482 -0.486 -38.088 1.00 57.12 175 GLU A O 1
ATOM 1417 N N . GLU A 1 176 ? 13.477 0.088 -37.265 1.00 49.34 176 GLU A N 1
ATOM 1418 C CA . GLU A 1 176 ? 14.243 -0.437 -38.398 1.00 49.34 176 GLU A CA 1
ATOM 1419 C C . GLU A 1 176 ? 15.302 -1.482 -37.992 1.00 49.34 176 GLU A C 1
ATOM 1421 O O . GLU A 1 176 ? 16.319 -1.183 -37.376 1.00 49.34 176 GLU A O 1
ATOM 1426 N N . ARG A 1 177 ? 15.063 -2.723 -38.440 1.00 54.91 177 ARG A N 1
ATOM 1427 C CA . ARG A 1 177 ? 16.025 -3.827 -38.653 1.00 54.91 177 ARG A CA 1
ATOM 1428 C C . ARG A 1 177 ? 16.853 -4.297 -37.442 1.00 54.91 177 ARG A C 1
ATOM 1430 O O . ARG A 1 177 ? 18.007 -3.925 -37.256 1.00 54.91 177 ARG A O 1
ATOM 1437 N N . GLY A 1 178 ? 16.314 -5.328 -36.787 1.00 66.00 178 GLY A N 1
ATOM 1438 C CA . GLY A 1 178 ? 17.075 -6.347 -36.056 1.00 66.00 178 GLY A CA 1
ATOM 1439 C C . GLY A 1 178 ? 17.331 -6.015 -34.589 1.00 66.00 178 GLY A C 1
ATOM 1440 O O . GLY A 1 178 ? 18.141 -5.150 -34.269 1.00 66.00 178 GLY A O 1
ATOM 1441 N N . PHE A 1 179 ? 16.686 -6.765 -33.693 1.00 81.19 179 PHE A N 1
ATOM 1442 C CA . PHE A 1 179 ? 16.932 -6.673 -32.256 1.00 81.19 179 PHE A CA 1
ATOM 1443 C C . PHE A 1 179 ? 18.402 -6.968 -31.930 1.00 81.19 179 PHE A C 1
ATOM 1445 O O . PHE A 1 179 ? 18.979 -7.954 -32.399 1.00 81.19 179 PHE A O 1
ATOM 1452 N N . ARG A 1 180 ? 19.013 -6.104 -31.116 1.00 81.94 180 ARG A N 1
ATOM 1453 C CA . ARG A 1 180 ? 20.407 -6.219 -30.686 1.00 81.94 180 ARG A CA 1
ATOM 1454 C C . ARG A 1 180 ? 20.473 -6.537 -29.204 1.00 81.94 180 ARG A C 1
ATOM 1456 O O . ARG A 1 180 ? 20.183 -5.696 -28.351 1.00 81.94 180 ARG A O 1
ATOM 1463 N N . TYR A 1 181 ? 20.948 -7.738 -28.917 1.00 85.50 181 TYR A N 1
ATOM 1464 C CA . TYR A 1 181 ? 21.087 -8.254 -27.564 1.00 85.50 181 TYR A CA 1
ATOM 1465 C C . TYR A 1 181 ? 22.503 -8.059 -27.047 1.00 85.50 181 TYR A C 1
ATOM 1467 O O . TYR A 1 181 ? 23.468 -8.344 -27.755 1.00 85.50 181 TYR A O 1
ATOM 1475 N N . GLU A 1 182 ? 22.608 -7.563 -25.820 1.00 84.62 182 GLU A N 1
ATOM 1476 C CA . GLU A 1 182 ? 23.868 -7.528 -25.082 1.00 84.62 182 GLU A CA 1
ATOM 1477 C C . GLU A 1 182 ? 24.291 -8.942 -24.686 1.00 84.62 182 GLU A C 1
ATOM 1479 O O . GLU A 1 182 ? 23.451 -9.830 -24.522 1.00 84.62 182 GLU A O 1
ATOM 1484 N N . ASP A 1 183 ? 25.596 -9.157 -24.524 1.00 84.44 183 ASP A N 1
ATOM 1485 C CA . ASP A 1 183 ? 26.146 -10.498 -24.306 1.00 84.44 183 ASP A CA 1
ATOM 1486 C C . ASP A 1 183 ? 25.626 -11.144 -23.022 1.00 84.44 183 ASP A C 1
ATOM 1488 O O . ASP A 1 183 ? 25.364 -12.342 -23.006 1.00 84.44 183 ASP A O 1
ATOM 1492 N N . VAL A 1 184 ? 25.361 -10.349 -21.984 1.00 84.44 184 VAL A N 1
ATOM 1493 C CA . VAL A 1 184 ? 24.727 -10.817 -20.743 1.00 84.44 184 VAL A CA 1
ATOM 1494 C C . VAL A 1 184 ? 23.323 -11.378 -21.009 1.00 84.44 184 VAL A C 1
ATOM 1496 O O . VAL A 1 184 ? 22.960 -12.429 -20.480 1.00 84.44 184 VAL A O 1
ATOM 1499 N N . VAL A 1 185 ? 22.543 -10.731 -21.883 1.00 87.06 185 VAL A N 1
ATOM 1500 C CA . VAL A 1 185 ? 21.205 -11.204 -22.274 1.00 87.06 185 VAL A CA 1
ATOM 1501 C C . VAL A 1 185 ? 21.306 -12.464 -23.131 1.00 87.06 185 VAL A C 1
ATOM 1503 O O . VAL A 1 185 ? 20.521 -13.390 -22.945 1.00 87.06 185 VAL A O 1
ATOM 1506 N N . ARG A 1 186 ? 22.300 -12.551 -24.025 1.00 87.94 186 ARG A N 1
ATOM 1507 C CA . ARG A 1 186 ? 22.564 -13.769 -24.810 1.00 87.94 186 ARG A CA 1
ATOM 1508 C C . ARG A 1 186 ? 22.970 -14.943 -23.921 1.00 87.94 186 ARG A C 1
ATOM 1510 O O . ARG A 1 186 ? 22.416 -16.022 -24.065 1.00 87.94 186 ARG A O 1
ATOM 1517 N N . GLN A 1 187 ? 23.870 -14.731 -22.964 1.00 87.31 187 GLN A N 1
ATOM 1518 C CA . GLN A 1 187 ? 24.303 -15.760 -22.012 1.00 87.31 187 GLN A CA 1
ATOM 1519 C C . GLN A 1 187 ? 23.145 -16.256 -21.140 1.00 87.31 187 GLN A C 1
ATOM 1521 O O . GLN A 1 187 ? 23.003 -17.462 -20.920 1.00 87.31 187 GLN A O 1
ATOM 1526 N N . PHE A 1 188 ? 22.278 -15.347 -20.689 1.00 90.81 188 PHE A N 1
ATOM 1527 C CA . PHE A 1 188 ? 21.042 -15.715 -20.007 1.00 90.81 188 PHE A CA 1
ATOM 1528 C C . PHE A 1 188 ? 20.115 -16.533 -20.913 1.00 90.81 188 PHE A C 1
ATOM 1530 O O . PHE A 1 188 ? 19.634 -17.587 -20.504 1.00 90.81 188 PHE A O 1
ATOM 1537 N N . ALA A 1 189 ? 19.912 -16.092 -22.154 1.00 90.38 189 ALA A N 1
ATOM 1538 C CA . ALA A 1 189 ? 19.084 -16.776 -23.140 1.00 90.38 189 ALA A CA 1
ATOM 1539 C C . ALA A 1 189 ? 19.589 -18.208 -23.410 1.00 90.38 189 ALA A C 1
ATOM 1541 O O . ALA A 1 189 ? 18.796 -19.150 -23.422 1.00 90.38 189 ALA A O 1
ATOM 1542 N N . THR A 1 190 ? 20.906 -18.391 -23.538 1.00 89.00 190 THR A N 1
ATOM 1543 C CA . THR A 1 190 ? 21.551 -19.704 -23.675 1.00 89.00 190 THR A CA 1
ATOM 1544 C C . THR A 1 190 ? 21.340 -20.563 -22.433 1.00 89.00 190 THR A C 1
ATOM 1546 O O . THR A 1 190 ? 20.994 -21.736 -22.547 1.00 89.00 190 THR A O 1
ATOM 1549 N N . SER A 1 191 ? 21.484 -19.985 -21.239 1.00 89.19 191 SER A N 1
ATOM 1550 C CA . SER A 1 191 ? 21.265 -20.706 -19.978 1.00 89.19 191 SER A CA 1
ATOM 1551 C C . SER A 1 191 ? 19.814 -21.173 -19.843 1.00 89.19 191 SER A C 1
ATOM 1553 O O . SER A 1 191 ? 19.558 -22.323 -19.493 1.00 89.19 191 SER A O 1
ATOM 1555 N N . LEU A 1 192 ? 18.859 -20.310 -20.196 1.00 88.50 192 LEU A N 1
ATOM 1556 C CA . LEU A 1 192 ? 17.434 -20.628 -20.218 1.00 88.50 192 LEU A CA 1
ATOM 1557 C C . LEU A 1 192 ? 17.118 -21.749 -21.217 1.00 88.50 192 LEU A C 1
ATOM 1559 O O . LEU A 1 192 ? 16.325 -22.633 -20.908 1.00 88.50 192 LEU A O 1
ATOM 1563 N N . TYR A 1 193 ? 17.758 -21.745 -22.387 1.00 89.38 193 TYR A N 1
ATOM 1564 C CA . TYR A 1 193 ? 17.598 -22.799 -23.388 1.00 89.38 193 TYR A CA 1
ATOM 1565 C C . TYR A 1 193 ? 18.178 -24.142 -22.930 1.00 89.38 193 TYR A C 1
ATOM 1567 O O . TYR A 1 193 ? 17.543 -25.175 -23.125 1.00 89.38 193 TYR A O 1
ATOM 1575 N N . ILE A 1 194 ? 19.355 -24.140 -22.296 1.00 88.81 194 ILE A N 1
ATOM 1576 C CA . ILE A 1 194 ? 19.987 -25.358 -21.767 1.00 88.81 194 ILE A CA 1
ATOM 1577 C C . ILE A 1 194 ? 19.149 -25.957 -20.631 1.00 88.81 194 ILE A C 1
ATOM 1579 O O . ILE A 1 194 ? 18.939 -27.166 -20.602 1.00 88.81 194 ILE A O 1
ATOM 1583 N N . LEU A 1 195 ? 18.662 -25.123 -19.707 1.00 89.44 195 LEU A N 1
ATOM 1584 C CA . LEU A 1 195 ? 17.953 -25.579 -18.507 1.00 89.44 195 LEU A CA 1
ATOM 1585 C C . LEU A 1 195 ? 16.472 -25.885 -18.763 1.00 89.44 195 LEU A C 1
ATOM 1587 O O . LEU A 1 195 ? 15.955 -26.886 -18.276 1.00 89.44 195 LEU A O 1
ATOM 1591 N N . GLY A 1 196 ? 15.781 -25.017 -19.502 1.00 85.56 196 GLY A N 1
ATOM 1592 C CA . GLY A 1 196 ? 14.344 -25.122 -19.772 1.00 85.56 196 GLY A CA 1
ATOM 1593 C C . GLY A 1 196 ? 14.002 -25.834 -21.082 1.00 85.56 196 GLY A C 1
ATOM 1594 O O . GLY A 1 196 ? 12.840 -26.165 -21.324 1.00 85.56 196 GLY A O 1
ATOM 1595 N N . GLY A 1 197 ? 14.994 -26.072 -21.941 1.00 87.81 197 GLY A N 1
ATOM 1596 C CA . GLY A 1 197 ? 14.799 -26.640 -23.267 1.00 87.81 197 GLY A CA 1
ATOM 1597 C C . GLY A 1 197 ? 14.158 -25.668 -24.263 1.00 87.81 197 GLY A C 1
ATOM 1598 O O . GLY A 1 197 ? 13.696 -24.570 -23.937 1.00 87.81 197 GLY A O 1
ATOM 1599 N N . ARG A 1 198 ? 14.095 -26.106 -25.525 1.00 90.00 198 ARG A N 1
ATOM 1600 C CA . ARG A 1 198 ? 13.598 -25.300 -26.651 1.00 90.00 198 ARG A CA 1
ATOM 1601 C C . ARG A 1 198 ? 12.169 -24.794 -26.454 1.00 90.00 198 ARG A C 1
ATOM 1603 O O . ARG A 1 198 ? 11.875 -23.657 -26.803 1.00 90.00 198 ARG A O 1
ATOM 1610 N N . THR A 1 199 ? 11.282 -25.620 -25.908 1.00 88.31 199 THR A N 1
ATOM 1611 C CA . THR A 1 199 ? 9.861 -25.271 -25.767 1.00 88.31 199 THR A CA 1
ATOM 1612 C C . THR A 1 199 ? 9.652 -24.129 -24.776 1.00 88.31 199 THR A C 1
ATOM 1614 O O . THR A 1 199 ? 8.921 -23.191 -25.081 1.00 88.31 199 THR A O 1
ATOM 1617 N N . ALA A 1 200 ? 10.323 -24.169 -23.619 1.00 85.62 200 ALA A N 1
ATOM 1618 C CA . ALA A 1 200 ? 10.238 -23.096 -22.629 1.00 85.62 200 ALA A CA 1
ATOM 1619 C C . ALA A 1 200 ? 10.847 -21.796 -23.168 1.00 85.62 200 ALA A C 1
ATOM 1621 O O . ALA A 1 200 ? 10.267 -20.722 -23.011 1.00 85.62 200 ALA A O 1
ATOM 1622 N N . TYR A 1 201 ? 11.981 -21.909 -23.861 1.00 90.31 201 TYR A N 1
ATOM 1623 C CA . TYR A 1 201 ? 12.635 -20.778 -24.505 1.00 90.31 201 TYR A CA 1
ATOM 1624 C C . TYR A 1 201 ? 11.723 -20.072 -25.518 1.00 90.31 201 TYR A C 1
ATOM 1626 O O . TYR A 1 201 ? 11.505 -18.865 -25.423 1.00 90.31 201 TYR A O 1
ATOM 1634 N N . GLU A 1 202 ? 11.147 -20.825 -26.459 1.00 87.75 202 GLU A N 1
ATOM 1635 C CA . GLU A 1 202 ? 10.261 -20.275 -27.491 1.00 87.75 202 GLU A CA 1
ATOM 1636 C C . GLU A 1 202 ?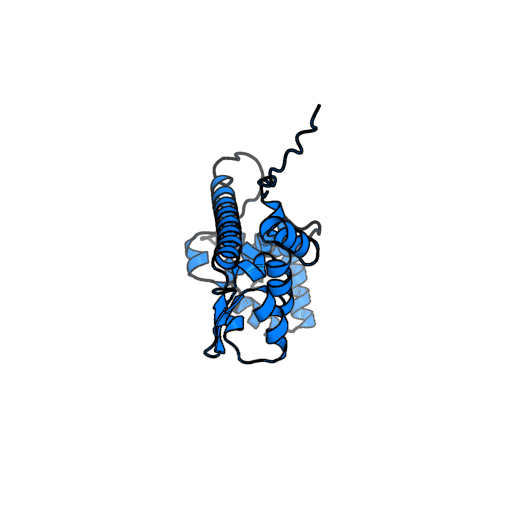 8.974 -19.701 -26.900 1.00 87.75 202 GLU A C 1
ATOM 1638 O O . GLU A 1 202 ? 8.527 -18.638 -27.328 1.00 87.75 202 GLU A O 1
ATOM 1643 N N . PHE A 1 203 ? 8.404 -20.353 -25.882 1.00 87.06 203 PHE A N 1
ATOM 1644 C CA . PHE A 1 203 ? 7.232 -19.834 -25.182 1.00 87.06 203 PHE A CA 1
ATOM 1645 C C . PHE A 1 203 ? 7.504 -18.445 -24.594 1.00 87.06 203 PHE A C 1
ATOM 1647 O O . PHE A 1 203 ? 6.739 -17.511 -24.833 1.00 87.06 203 PHE A O 1
ATOM 1654 N N . ILE A 1 204 ? 8.619 -18.284 -23.878 1.00 85.00 204 ILE A N 1
ATOM 1655 C CA . ILE A 1 204 ? 8.990 -17.007 -23.257 1.00 85.00 204 ILE A CA 1
ATOM 1656 C C . ILE A 1 204 ? 9.303 -15.954 -24.328 1.00 85.00 204 ILE A C 1
ATOM 1658 O O . ILE A 1 204 ? 8.809 -14.829 -24.245 1.00 85.00 204 ILE A O 1
ATOM 1662 N N . ARG A 1 205 ? 10.063 -16.321 -25.367 1.00 87.88 205 ARG A N 1
ATOM 1663 C CA . ARG A 1 205 ? 10.438 -15.428 -26.476 1.00 87.88 205 ARG A CA 1
ATOM 1664 C C . ARG A 1 205 ? 9.223 -14.880 -27.225 1.00 87.88 205 ARG A C 1
ATOM 1666 O O . ARG A 1 205 ? 9.211 -13.711 -27.598 1.00 87.88 205 ARG A O 1
ATOM 1673 N N . LEU A 1 206 ? 8.217 -15.719 -27.470 1.00 83.25 206 LEU A N 1
ATOM 1674 C CA . LEU A 1 206 ? 6.993 -15.320 -28.169 1.00 83.25 206 LEU A CA 1
ATOM 1675 C C . LEU A 1 206 ? 6.032 -14.542 -27.264 1.00 83.25 206 LEU A C 1
ATOM 1677 O O . LEU A 1 206 ? 5.306 -13.679 -27.753 1.00 83.25 206 LEU A O 1
ATOM 1681 N N . SER A 1 207 ? 6.041 -14.828 -25.960 1.00 81.00 207 SER A N 1
ATOM 1682 C CA . SER A 1 207 ? 5.171 -14.159 -24.986 1.00 81.00 207 SER A CA 1
ATOM 1683 C C . SER A 1 207 ? 5.647 -12.750 -24.635 1.00 81.00 207 SER A C 1
ATOM 1685 O O . SER A 1 207 ? 4.823 -11.894 -24.319 1.00 81.00 207 SER A O 1
ATOM 1687 N N . ILE A 1 208 ? 6.959 -12.495 -24.691 1.00 82.12 208 ILE A N 1
ATOM 1688 C CA . ILE A 1 208 ? 7.549 -11.201 -24.339 1.00 82.12 208 ILE A CA 1
ATOM 1689 C C . ILE A 1 208 ? 8.351 -10.666 -25.534 1.00 82.12 208 ILE A C 1
ATOM 1691 O O . ILE A 1 208 ? 9.495 -11.077 -25.757 1.00 82.12 208 ILE A O 1
ATOM 1695 N N . PRO A 1 209 ? 7.775 -9.740 -26.323 1.00 78.69 209 PRO A N 1
ATOM 1696 C CA . PRO A 1 209 ? 8.450 -9.171 -27.480 1.00 78.69 209 PRO A CA 1
ATOM 1697 C C . PRO A 1 209 ? 9.791 -8.538 -27.100 1.00 78.69 209 PRO A C 1
ATOM 1699 O O . PRO A 1 209 ? 9.907 -7.892 -26.062 1.00 78.69 209 PRO A O 1
ATOM 1702 N N . ALA A 1 210 ? 10.794 -8.710 -27.966 1.00 81.62 210 ALA A N 1
ATOM 1703 C CA . ALA A 1 210 ? 12.134 -8.132 -27.824 1.00 81.62 210 ALA A CA 1
ATOM 1704 C C . ALA A 1 210 ? 12.948 -8.575 -26.589 1.00 81.62 210 ALA A C 1
ATOM 1706 O O . ALA A 1 210 ? 14.059 -8.084 -26.390 1.00 81.62 210 ALA A O 1
ATOM 1707 N N . PHE A 1 211 ? 12.449 -9.533 -25.804 1.00 85.06 211 PHE A N 1
ATOM 1708 C CA . PHE A 1 211 ? 13.090 -10.012 -24.577 1.00 85.06 211 PHE A CA 1
ATOM 1709 C C . PHE A 1 211 ? 14.241 -10.994 -24.830 1.00 85.06 211 PHE 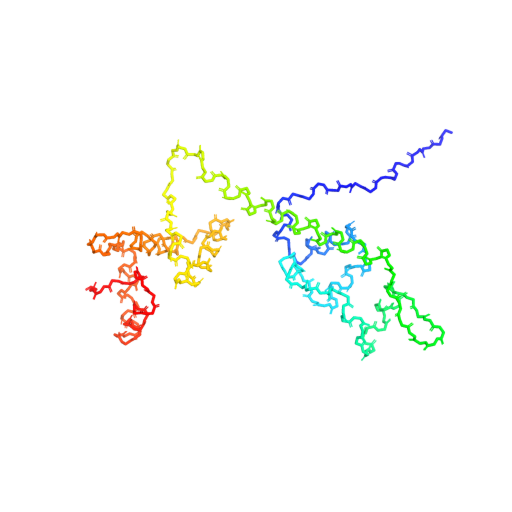A C 1
ATOM 1711 O O . PHE A 1 211 ? 15.294 -10.882 -24.208 1.00 85.06 211 PHE A O 1
ATOM 1718 N N . LEU A 1 212 ? 14.070 -11.928 -25.772 1.00 89.06 212 LEU A N 1
ATOM 1719 C CA . LEU A 1 212 ? 15.069 -12.954 -26.098 1.00 89.06 212 LEU A CA 1
ATOM 1720 C C . LEU A 1 212 ? 15.381 -12.980 -27.599 1.00 89.06 212 LEU A C 1
ATOM 1722 O O . LEU A 1 212 ? 14.483 -12.718 -28.405 1.00 89.06 212 LEU A O 1
ATOM 1726 N N . PRO A 1 213 ? 16.628 -13.312 -27.983 1.00 86.75 213 PRO A N 1
ATOM 1727 C CA . PRO A 1 213 ? 17.022 -13.409 -29.382 1.00 86.75 213 PRO A CA 1
ATOM 1728 C C . PRO A 1 213 ? 16.293 -14.530 -30.128 1.00 86.75 213 PRO A C 1
ATOM 1730 O O . PRO A 1 213 ? 15.787 -15.478 -29.547 1.00 86.75 213 PRO A O 1
ATOM 1733 N N . THR A 1 214 ? 16.234 -14.425 -31.455 1.00 80.38 214 THR A N 1
ATOM 1734 C CA . THR A 1 214 ? 15.663 -15.479 -32.317 1.00 80.38 214 THR A CA 1
ATOM 1735 C C . THR A 1 214 ? 16.674 -16.591 -32.621 1.00 80.38 214 THR A C 1
ATOM 1737 O O . THR A 1 214 ? 16.279 -17.691 -32.994 1.00 80.38 214 THR A O 1
ATOM 1740 N N . ALA A 1 215 ? 17.971 -16.306 -32.473 1.00 65.50 215 ALA A N 1
ATOM 1741 C CA . ALA A 1 215 ? 19.067 -17.256 -32.635 1.00 65.50 215 ALA A CA 1
ATOM 1742 C C . ALA A 1 215 ? 20.020 -17.138 -31.436 1.00 65.50 215 ALA A C 1
ATOM 1744 O O . ALA A 1 215 ? 20.369 -16.020 -31.045 1.00 65.50 215 ALA A O 1
ATOM 1745 N N . LEU A 1 216 ? 20.384 -18.286 -30.862 1.00 57.94 216 LEU A N 1
ATOM 1746 C CA . LEU A 1 216 ? 21.366 -18.428 -29.784 1.00 57.94 216 LEU A CA 1
ATOM 1747 C C . LEU A 1 216 ? 22.753 -18.716 -30.351 1.00 57.94 216 LEU A C 1
ATOM 1749 O O . LEU A 1 216 ? 22.820 -19.481 -31.340 1.00 57.94 216 LEU A O 1
#

Secondary structure (DSSP, 8-state):
---------------GGGGG-BTHHHHHHHHHHH-HHHHHHHHHTT--BHHHHHH-S-TTGGGGS--GGGHHHHHHHEEE-TTS-EEE-HHHHHHHHHHHHHHHHHHHHHHHHHHHGGGS--S--------HHHHHH-HHHHHHHHHHHHHTTSSS--HHHHHHHHHHHHHHS--SS-----HHHHHHHHHHHHHHHHHHHHHHHHHSTTTS-S--

Foldseek 3Di:
DDDDDPPDLPPPPDDLVQQFAFAPRVLVVCCSQQNDLSSVLCVVVVNTHLVSLLVDDDSCVCLVDDDPVNPVSQVVQFDQDPVRDTDGDVSSVVSSVVVSVVSVVSVVVVVVVVVVVVPDDPDDDLPLDADPVVCVVDVVLVVLVVVVVVQVPDPDCPVLSVLLNSQQSVQNPDPDDDRDHDVSLVVVLVVCCVVVNDVRSVVVPVVRDRRHHPPD

Radius of gyration: 25.16 Å; chains: 1; bounding box: 57×60×75 Å

pLDDT: mean 76.68, std 18.39, range [25.08, 96.44]

Sequence (216 aa):
KTLIMSDTPSNINLTEQVLSFRNELFYDLVKQQCGTIALELMQVQDISSVDCLLEIGDTFSFLELDSDELISIKRKSGIFLNDGRFVLKKGLKAKVENFINTLHGLNQQYLKSSMRHNSNDSNSSNDLIIPEYLLKKFPFIQTLIVYSNLIMKSKYDFTFLNIILNNMFRNLSTEERGFRYEDVVRQFATSLYILGGRTAYEFIRLSIPAFLPTAL

Organism: NCBI:txid392030